Protein AF-0000000085015965 (afdb_homodimer)

Sequence (294 aa):
MEQQNISQAEWQVMRVLWAYPHSRSTEIIARLEADFSWKPATIKTLLNRLKTKEFIAMEKIEGKFYYDARILEADHLESTWQALFDNICNTKHGDLLISMIERSQFSQGDLERLSQVIDKKRASAPLEIKCHCPQGQCRCGHGKETHMEQQNISQAEWQVMRVLWAYPHSRSTEIIARLEADFSWKPATIKTLLNRLKTKEFIAMEKIEGKFYYDARILEADHLESTWQALFDNICNTKHGDLLISMIERSQFSQGDLERLSQVIDKKRASAPLEIKCHCPQGQCRCGHGKETH

Nearest PDB structures (foldseek):
  1okr-assembly1_A  TM=8.361E-01  e=1.906E-07  Staphylococcus aureus
  1sax-assembly1_A  TM=8.262E-01  e=2.798E-07  Staphylococcus aureus subsp. aureus N315
  1sd6-assembly1_B  TM=8.486E-01  e=3.622E-06  Staphylococcus aureus
  1xsd-assembly1_A-2  TM=7.634E-01  e=6.044E-06  Staphylococcus aureus
  1sd4-assembly1_B  TM=7.453E-01  e=6.444E-06  Staphylococcus aureus

Structure (mmCIF, N/CA/C/O backbone):
data_AF-0000000085015965-model_v1
#
loop_
_entity.id
_entity.type
_entity.pdbx_description
1 polymer 'Copper transport operon or penicillinase transcriptional repressor, putative'
#
loop_
_atom_site.group_PDB
_atom_site.id
_atom_site.type_symbol
_atom_site.label_atom_id
_atom_site.label_alt_id
_atom_site.label_comp_id
_atom_site.label_asym_id
_atom_site.label_entity_id
_atom_site.label_seq_id
_atom_site.pdbx_PDB_ins_code
_atom_site.Cartn_x
_atom_site.Cartn_y
_atom_site.Cartn_z
_atom_site.occupancy
_atom_site.B_iso_or_equiv
_atom_site.auth_seq_id
_atom_site.auth_comp_id
_atom_site.auth_asym_id
_atom_site.auth_atom_id
_atom_site.pdbx_PDB_model_num
ATOM 1 N N . MET A 1 1 ? -10.719 -8.414 14.867 1 30.33 1 MET A N 1
ATOM 2 C CA . MET A 1 1 ? -11.344 -7.23 14.289 1 30.33 1 MET A CA 1
ATOM 3 C C . MET A 1 1 ? -10.836 -6.977 12.875 1 30.33 1 MET A C 1
ATOM 5 O O . MET A 1 1 ? -9.633 -7.09 12.617 1 30.33 1 MET A O 1
ATOM 9 N N . GLU A 1 2 ? -11.594 -7.16 11.875 1 41.56 2 GLU A N 1
ATOM 10 C CA . GLU A 1 2 ? -11.242 -7.023 10.469 1 41.56 2 GLU A CA 1
ATOM 11 C C . GLU A 1 2 ? -10.414 -5.762 10.219 1 41.56 2 GLU A C 1
ATOM 13 O O . GLU A 1 2 ? -10.727 -4.699 10.766 1 41.56 2 GLU A O 1
ATOM 18 N N . GLN A 1 3 ? -9.266 -5.82 10.289 1 49.19 3 GLN A N 1
ATOM 19 C CA . GLN A 1 3 ? -8.469 -4.613 10.094 1 49.19 3 GLN A CA 1
ATOM 20 C C . GLN A 1 3 ? -9.227 -3.592 9.25 1 49.19 3 GLN A C 1
ATOM 22 O O . GLN A 1 3 ? -9.602 -3.877 8.109 1 49.19 3 GLN A O 1
ATOM 27 N N . GLN A 1 4 ? -10.148 -2.816 9.922 1 58.06 4 GLN A N 1
ATOM 28 C CA . GLN A 1 4 ? -10.945 -1.826 9.203 1 58.06 4 GLN A CA 1
ATOM 29 C C . GLN A 1 4 ? -10.055 -0.924 8.352 1 58.06 4 GLN A C 1
ATOM 31 O O . GLN A 1 4 ? -9.055 -0.394 8.836 1 58.06 4 GLN A O 1
ATOM 36 N N . ASN A 1 5 ? -10.117 -1.157 7.027 1 71.25 5 ASN A N 1
ATOM 37 C CA . ASN A 1 5 ? -9.375 -0.4 6.023 1 71.25 5 ASN A CA 1
ATOM 38 C C . ASN A 1 5 ? -9.758 1.076 6.035 1 71.25 5 ASN A C 1
ATOM 40 O O . ASN A 1 5 ? -10.914 1.417 6.297 1 71.25 5 ASN A O 1
ATOM 44 N N . ILE A 1 6 ? -8.883 1.892 6.266 1 80.62 6 ILE A N 1
ATOM 45 C CA . ILE A 1 6 ? -9.086 3.332 6.145 1 80.62 6 ILE A CA 1
ATOM 46 C C . ILE A 1 6 ? -9.195 3.717 4.672 1 80.62 6 ILE A C 1
ATOM 48 O O . ILE A 1 6 ? -8.344 3.344 3.861 1 80.62 6 ILE A O 1
ATOM 52 N N . SER A 1 7 ? -10.359 4.297 4.336 1 84.12 7 SER A N 1
ATOM 53 C CA . SER A 1 7 ? -10.539 4.773 2.971 1 84.12 7 SER A CA 1
ATOM 54 C C . SER A 1 7 ? -9.625 5.961 2.676 1 84.12 7 SER A C 1
ATOM 56 O O . SER A 1 7 ? -9.031 6.535 3.59 1 84.12 7 SER A O 1
ATOM 58 N N . GLN A 1 8 ? -9.555 6.332 1.437 1 85 8 GLN A N 1
ATOM 59 C CA . GLN A 1 8 ? -8.742 7.477 1.04 1 85 8 GLN A CA 1
ATOM 60 C C . GLN A 1 8 ? -9.242 8.758 1.704 1 85 8 GLN A C 1
ATOM 62 O O . GLN A 1 8 ? -8.438 9.578 2.16 1 85 8 GLN A O 1
ATOM 67 N N . ALA A 1 9 ? -10.555 8.906 1.716 1 89 9 ALA A N 1
ATOM 68 C CA . ALA A 1 9 ? -11.148 10.086 2.336 1 89 9 ALA A CA 1
ATOM 69 C C . ALA A 1 9 ? -10.844 10.133 3.832 1 89 9 ALA A C 1
ATOM 71 O O . ALA A 1 9 ? -10.469 11.18 4.363 1 89 9 ALA A O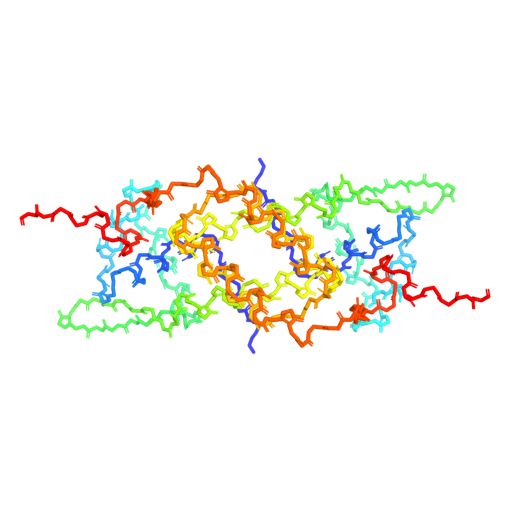 1
ATOM 72 N N . GLU A 1 10 ? -10.961 9.047 4.434 1 92.19 10 GLU A N 1
ATOM 73 C CA . GLU A 1 10 ? -10.68 8.969 5.863 1 92.19 10 GLU A CA 1
ATOM 74 C C . GLU A 1 10 ? -9.211 9.258 6.152 1 92.19 10 GLU A C 1
ATOM 76 O O . GLU A 1 10 ? -8.883 9.883 7.16 1 92.19 10 GLU A O 1
ATOM 81 N N . TRP A 1 11 ? -8.453 8.844 5.316 1 89.81 11 TRP A N 1
ATOM 82 C CA . TRP A 1 11 ? -7.02 9.055 5.488 1 89.81 11 TRP A CA 1
ATOM 83 C C . TRP A 1 11 ? -6.684 10.539 5.492 1 89.81 11 TRP A C 1
ATOM 85 O O . TRP A 1 11 ? -5.832 10.992 6.262 1 89.81 11 TRP A O 1
ATOM 95 N N . GLN A 1 12 ? -7.34 11.258 4.664 1 90.38 12 GLN A N 1
ATOM 96 C CA . GLN A 1 12 ? -7.105 12.703 4.625 1 90.38 12 GLN A CA 1
ATOM 97 C C . GLN A 1 12 ? -7.457 13.352 5.961 1 90.38 12 GLN A C 1
ATOM 99 O O . GLN A 1 12 ? -6.758 14.258 6.418 1 90.38 12 GLN A O 1
ATOM 104 N N . VAL A 1 13 ? -8.508 12.867 6.516 1 93.5 13 VAL A N 1
ATOM 105 C CA . VAL A 1 13 ? -8.898 13.367 7.832 1 93.5 13 VAL A CA 1
ATOM 106 C C . VAL A 1 13 ? -7.836 12.992 8.859 1 93.5 13 VAL A C 1
ATOM 108 O O . VAL A 1 13 ? -7.453 13.82 9.695 1 93.5 13 VAL A O 1
ATOM 111 N N . MET A 1 14 ? -7.348 11.812 8.781 1 94.25 14 MET A N 1
ATOM 112 C CA . MET A 1 14 ? -6.332 11.336 9.711 1 94.25 14 MET A CA 1
ATOM 113 C C . MET A 1 14 ? -5.055 12.156 9.594 1 94.25 14 MET A C 1
ATOM 115 O O . MET A 1 14 ? -4.402 12.453 10.602 1 94.25 14 MET A O 1
ATOM 119 N N . ARG A 1 15 ? -4.711 12.453 8.398 1 91.38 15 ARG A N 1
ATOM 120 C CA . ARG A 1 15 ? -3.514 13.266 8.195 1 91.38 15 ARG A CA 1
ATOM 121 C C . ARG A 1 15 ? -3.602 14.578 8.953 1 91.38 15 ARG A C 1
ATOM 123 O O . ARG A 1 15 ? -2.617 15.031 9.547 1 91.38 15 ARG A O 1
ATOM 130 N N . VAL A 1 16 ? -4.723 15.25 8.938 1 92.44 16 VAL A N 1
ATOM 131 C CA . VAL A 1 16 ? -4.93 16.5 9.664 1 92.44 16 VAL A CA 1
ATOM 132 C C . VAL A 1 16 ? -4.781 16.25 11.164 1 92.44 16 VAL A C 1
ATOM 134 O O . VAL A 1 16 ? -4.086 17 11.852 1 92.44 16 VAL A O 1
ATOM 137 N N . LEU A 1 17 ? -5.324 15.148 11.633 1 94.94 17 LEU A N 1
ATOM 138 C CA . LEU A 1 17 ? -5.32 14.867 13.062 1 94.94 17 LEU A CA 1
ATOM 139 C C . LEU A 1 17 ? -3.926 14.469 13.539 1 94.94 17 LEU A C 1
ATOM 141 O O . LEU A 1 17 ? -3.547 14.75 14.68 1 94.94 17 LEU A O 1
ATOM 145 N N . TRP A 1 18 ? -3.182 13.828 12.742 1 92.31 18 TRP A N 1
ATOM 146 C CA . TRP A 1 18 ? -1.8 13.492 13.07 1 92.31 18 TRP A CA 1
ATOM 147 C C . TRP A 1 18 ? -0.931 14.742 13.086 1 92.31 18 TRP A C 1
ATOM 149 O O . TRP A 1 18 ? -0.039 14.875 13.93 1 92.31 18 TRP A O 1
ATOM 159 N N . ALA A 1 19 ? -1.232 15.641 12.219 1 89.31 19 ALA A N 1
ATOM 160 C CA . ALA A 1 19 ? -0.461 16.875 12.125 1 89.31 19 ALA A CA 1
ATOM 161 C C . ALA A 1 19 ? -0.859 17.859 13.227 1 89.31 19 ALA A C 1
ATOM 163 O O . ALA A 1 19 ? -0.013 18.578 13.766 1 89.31 19 ALA A O 1
ATOM 164 N N . TYR A 1 20 ? -2.137 17.859 13.508 1 90.81 20 TYR A N 1
ATOM 165 C CA . TYR A 1 20 ? -2.689 18.781 14.492 1 90.81 20 TYR A CA 1
ATOM 166 C C . TYR A 1 20 ? -3.555 18.047 15.508 1 90.81 20 TYR A C 1
ATOM 168 O O . TYR A 1 20 ? -4.785 18.062 15.414 1 90.81 20 TYR A O 1
ATOM 176 N N . PRO A 1 21 ? -2.873 17.516 16.469 1 92.88 21 PRO A N 1
ATOM 177 C CA . PRO A 1 21 ? -3.65 16.812 17.484 1 92.88 21 PRO A CA 1
ATOM 178 C C . PRO A 1 21 ? -4.555 17.75 18.281 1 92.88 21 PRO A C 1
ATOM 180 O O . PRO A 1 21 ? -4.336 18.969 18.297 1 92.88 21 PRO A O 1
ATOM 183 N N . HIS A 1 22 ? -5.547 17.156 18.828 1 95.12 22 HIS A N 1
ATOM 184 C CA . HIS A 1 22 ? -6.461 17.891 19.703 1 95.12 22 HIS A CA 1
ATOM 185 C C . HIS A 1 22 ? -7.133 19.031 18.953 1 95.12 22 HIS A C 1
ATOM 187 O O . HIS A 1 22 ? -7.113 20.188 19.406 1 95.12 22 HIS A O 1
ATOM 193 N N . SER A 1 23 ? -7.633 18.703 17.812 1 95.31 23 SER A N 1
ATOM 194 C CA . SER A 1 23 ? -8.266 19.688 16.953 1 95.31 23 SER A CA 1
ATOM 195 C C . SER A 1 23 ? -9.7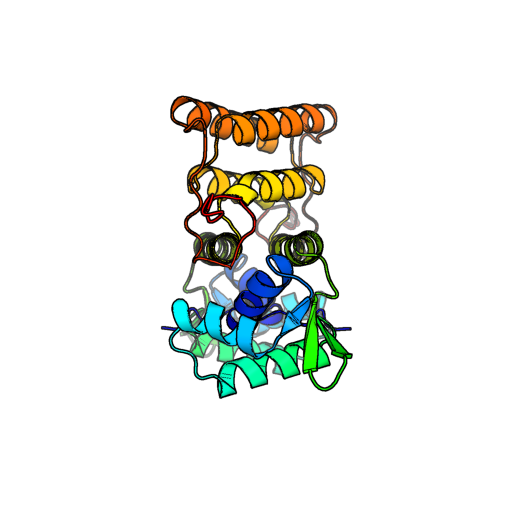81 19.672 17.109 1 95.31 23 SER A C 1
ATOM 197 O O . SER A 1 23 ? -10.383 18.625 17.312 1 95.31 23 SER A O 1
ATOM 199 N N . ARG A 1 24 ? -10.344 20.875 17.016 1 95.75 24 ARG A N 1
ATOM 200 C CA . ARG A 1 24 ? -11.797 21 16.984 1 95.75 24 ARG A CA 1
ATOM 201 C C . ARG A 1 24 ? -12.352 20.688 15.602 1 95.75 24 ARG A C 1
ATOM 203 O O . ARG A 1 24 ? -11.625 20.766 14.602 1 95.75 24 ARG A O 1
ATOM 210 N N . SER A 1 25 ? -13.648 20.25 15.555 1 93.56 25 SER A N 1
ATOM 211 C CA . SER A 1 25 ? -14.281 19.938 14.281 1 93.56 25 SER A CA 1
ATOM 212 C C . SER A 1 25 ? -14.148 21.094 13.297 1 93.56 25 SER A C 1
ATOM 214 O O . SER A 1 25 ? -13.859 20.875 12.117 1 93.56 25 SER A O 1
ATOM 216 N N . THR A 1 26 ? -14.266 22.312 13.789 1 93.12 26 THR A N 1
ATOM 217 C CA . THR A 1 26 ? -14.211 23.5 12.93 1 93.12 26 THR A CA 1
ATOM 218 C C . THR A 1 26 ? -12.82 23.672 12.32 1 93.12 26 THR A C 1
ATOM 220 O O . THR A 1 26 ? -12.688 24.062 11.164 1 93.12 26 THR A O 1
ATOM 223 N N . GLU A 1 27 ? -11.828 23.359 13.078 1 93.06 27 GLU A N 1
ATOM 224 C CA . GLU A 1 27 ? -10.445 23.453 12.602 1 93.06 27 GLU A CA 1
ATOM 225 C C . GLU A 1 27 ? -10.156 22.391 11.547 1 93.06 27 GLU A C 1
ATOM 227 O O . GLU A 1 27 ? -9.5 22.672 10.539 1 93.06 27 GLU A O 1
ATOM 232 N N . ILE A 1 28 ? -10.633 21.172 11.805 1 93.94 28 ILE A N 1
ATOM 233 C CA . ILE A 1 28 ? -10.445 20.062 10.875 1 93.94 28 ILE A CA 1
ATOM 234 C C . ILE A 1 28 ? -11.133 20.375 9.547 1 93.94 28 ILE A C 1
ATOM 236 O O . ILE A 1 28 ? -10.547 20.203 8.477 1 93.94 28 ILE A O 1
ATOM 240 N N . ILE A 1 29 ? -12.336 20.922 9.656 1 93.25 29 ILE A N 1
ATOM 241 C CA . ILE A 1 29 ? -13.133 21.266 8.477 1 93.25 29 ILE A CA 1
ATOM 242 C C . ILE A 1 29 ? -12.414 22.344 7.668 1 93.25 29 ILE A C 1
ATOM 244 O O . ILE A 1 29 ? -12.273 22.219 6.445 1 93.25 29 ILE A O 1
ATOM 248 N N . ALA A 1 30 ? -11.914 23.391 8.328 1 91.31 30 ALA A N 1
ATOM 249 C CA . ALA A 1 30 ? -11.234 24.5 7.66 1 91.31 30 ALA A CA 1
ATOM 250 C C . ALA A 1 30 ? -10.023 24 6.879 1 91.31 30 ALA A C 1
ATOM 252 O O . ALA A 1 30 ? -9.797 24.422 5.738 1 91.31 30 ALA A O 1
ATOM 253 N N . ARG A 1 31 ? -9.305 23.094 7.453 1 88.25 31 ARG A N 1
ATOM 254 C CA . ARG A 1 31 ? -8.078 22.594 6.836 1 88.25 31 ARG A CA 1
ATOM 255 C C . ARG A 1 31 ? -8.391 21.703 5.645 1 88.25 31 ARG A C 1
ATOM 257 O O . ARG A 1 31 ? -7.672 21.719 4.645 1 88.25 31 ARG A O 1
ATOM 264 N N . LEU A 1 32 ? -9.461 20.938 5.73 1 90.94 32 LEU A N 1
ATOM 265 C CA . LEU A 1 32 ? -9.812 20 4.66 1 90.94 32 LEU A CA 1
ATOM 266 C C . LEU A 1 32 ? -10.547 20.719 3.537 1 90.94 32 LEU A C 1
ATOM 268 O O . LEU A 1 32 ? -10.422 20.359 2.367 1 90.94 32 LEU A O 1
ATOM 272 N N . GLU A 1 33 ? -11.336 21.734 3.885 1 87.12 33 GLU A N 1
ATOM 273 C CA . GLU A 1 33 ? -12.047 22.516 2.875 1 87.12 33 GLU A CA 1
ATOM 274 C C . GLU A 1 33 ? -11.07 23.266 1.973 1 87.12 33 GLU A C 1
ATOM 276 O O . GLU A 1 33 ? -11.359 23.484 0.795 1 87.12 33 GLU A O 1
ATOM 281 N N . ALA A 1 34 ? -10.031 23.688 2.521 1 79 34 ALA A N 1
ATOM 282 C CA . ALA A 1 34 ? -9.016 24.406 1.764 1 79 34 ALA A CA 1
ATOM 283 C C . ALA A 1 34 ? -8.445 23.547 0.642 1 79 34 ALA A C 1
ATOM 285 O O . ALA A 1 34 ? -8.062 24.062 -0.411 1 79 34 ALA A O 1
ATOM 286 N N . ASP A 1 35 ? -8.445 22.312 0.851 1 76.88 35 ASP A N 1
ATOM 287 C CA . ASP A 1 35 ? -7.75 21.422 -0.084 1 76.88 35 ASP A CA 1
ATOM 288 C C . ASP A 1 35 ? -8.734 20.578 -0.886 1 76.88 35 ASP A C 1
ATOM 290 O O . ASP A 1 35 ? -8.445 20.172 -2.012 1 76.88 35 ASP A O 1
ATOM 294 N N . PHE A 1 36 ? -9.875 20.406 -0.142 1 78.62 36 PHE A N 1
ATOM 295 C CA . PHE A 1 36 ? -10.859 19.531 -0.763 1 78.62 36 PHE A CA 1
ATOM 296 C C . PHE A 1 36 ? -12.203 20.234 -0.905 1 78.62 36 PHE A C 1
ATOM 298 O O . PHE A 1 36 ? -12.508 21.156 -0.158 1 78.62 36 PHE A O 1
ATOM 305 N N . SER A 1 37 ? -12.938 20 -1.936 1 85.38 37 SER A N 1
ATOM 306 C CA . SER A 1 37 ? -14.266 20.562 -2.139 1 85.38 37 SER A CA 1
ATOM 307 C C . SER A 1 37 ? -15.32 19.812 -1.345 1 85.38 37 SER A C 1
ATOM 309 O O . SER A 1 37 ? -16.406 19.516 -1.857 1 85.38 37 SER A O 1
ATOM 311 N N . TRP A 1 38 ? -14.977 19.453 -0.109 1 88.31 38 TRP A N 1
ATOM 312 C CA . TRP A 1 38 ? -15.906 18.719 0.735 1 88.31 38 TRP A CA 1
ATOM 313 C C . TRP A 1 38 ? -16.781 19.672 1.543 1 88.31 38 TRP A C 1
ATOM 315 O O . TRP A 1 38 ? -16.312 20.703 2.033 1 88.31 38 TRP A O 1
ATOM 325 N N . LYS A 1 39 ? -17.984 19.312 1.676 1 91.25 39 LYS A N 1
ATOM 326 C CA . LYS A 1 39 ? -18.891 20.031 2.562 1 91.25 39 LYS A CA 1
ATOM 327 C C . LYS A 1 39 ? -18.656 19.656 4.02 1 91.25 39 LYS A C 1
ATOM 329 O O . LYS A 1 39 ? -18.234 18.531 4.316 1 91.25 39 LYS A O 1
ATOM 334 N N . PRO A 1 40 ? -18.906 20.656 4.879 1 93.81 40 PRO A N 1
ATOM 335 C CA . PRO A 1 40 ? -18.75 20.359 6.305 1 93.81 40 PRO A CA 1
ATOM 336 C C . PRO A 1 40 ? -19.484 19.094 6.73 1 93.81 40 PRO A C 1
ATOM 338 O O . PRO A 1 40 ? -18.969 18.312 7.527 1 93.81 40 PRO A O 1
ATOM 341 N N . ALA A 1 41 ? -20.594 18.859 6.191 1 94.38 41 ALA A N 1
ATOM 342 C CA . ALA A 1 41 ? -21.359 17.672 6.539 1 94.38 41 ALA A CA 1
ATOM 343 C C . ALA A 1 41 ? -20.609 16.391 6.191 1 94.38 41 ALA A C 1
ATOM 345 O O . ALA A 1 41 ? -20.672 15.406 6.926 1 94.38 41 ALA A O 1
ATOM 346 N N . THR A 1 42 ? -19.922 16.406 5.113 1 94.31 42 THR A N 1
ATOM 347 C CA . THR A 1 42 ? -19.125 15.266 4.68 1 94.31 42 THR A CA 1
ATOM 348 C C . THR A 1 42 ? -18.016 14.969 5.684 1 94.31 42 THR A C 1
ATOM 350 O O . THR A 1 42 ? -17.797 13.82 6.062 1 94.31 42 THR A O 1
ATOM 353 N N . ILE A 1 43 ? -17.391 16.031 6.07 1 95.5 43 ILE A N 1
ATOM 354 C CA . ILE A 1 43 ? -16.281 15.898 6.996 1 95.5 43 ILE A CA 1
ATOM 355 C C . ILE A 1 43 ? -16.781 15.391 8.344 1 95.5 43 ILE A C 1
ATOM 357 O O . ILE A 1 43 ? -16.141 14.531 8.969 1 95.5 43 ILE A O 1
ATOM 361 N N . LYS A 1 44 ? -17.891 15.859 8.734 1 95.56 44 LYS A N 1
ATOM 362 C CA . LYS A 1 44 ? -18.469 15.398 9.984 1 95.56 44 LYS A CA 1
ATOM 363 C C . LYS A 1 44 ? -18.828 13.914 9.922 1 95.56 44 LYS A C 1
ATOM 365 O O . LYS A 1 44 ? -18.625 13.172 10.883 1 95.56 44 LYS A O 1
ATOM 370 N N . THR A 1 45 ? -19.328 13.547 8.852 1 96.38 45 THR A N 1
ATOM 371 C CA . THR A 1 45 ? -19.641 12.133 8.648 1 96.38 45 THR A CA 1
ATOM 372 C C . THR A 1 45 ? -18.375 11.281 8.742 1 96.38 45 THR A C 1
ATOM 374 O O . THR A 1 45 ? -18.375 10.234 9.391 1 96.38 45 THR A O 1
ATOM 377 N N . LEU A 1 46 ? -17.344 11.734 8.133 1 96.5 46 LEU A N 1
ATOM 378 C CA . LEU A 1 46 ? -16.078 11.016 8.172 1 96.5 46 LEU A CA 1
ATOM 379 C C . LEU A 1 46 ? -15.547 10.93 9.594 1 96.5 46 LEU A C 1
ATOM 381 O O . LEU A 1 46 ? -15.031 9.883 10.008 1 96.5 46 LEU A O 1
ATOM 385 N N . LEU A 1 47 ? -15.672 12.016 10.32 1 97 47 LEU A N 1
ATOM 386 C CA . LEU A 1 47 ? -15.242 12.023 11.719 1 97 47 LEU A CA 1
ATOM 387 C C . LEU A 1 47 ? -16.016 10.992 12.531 1 97 47 LEU A C 1
ATOM 389 O O . LEU A 1 47 ? -15.43 10.25 13.328 1 97 47 LEU A O 1
ATOM 393 N N . ASN A 1 48 ? -17.234 10.922 12.305 1 96.69 48 ASN A N 1
ATOM 394 C CA . ASN A 1 48 ? -18.078 9.961 13.016 1 96.69 48 ASN A CA 1
ATOM 395 C C . ASN A 1 48 ? -17.703 8.523 12.656 1 96.69 48 ASN A C 1
ATOM 397 O O . ASN A 1 48 ? -17.641 7.656 13.531 1 96.69 48 ASN A O 1
ATOM 401 N N . ARG A 1 49 ? -17.484 8.297 11.453 1 96.25 49 ARG A N 1
ATOM 402 C CA . ARG A 1 49 ? -17.062 6.977 11 1 96.25 49 ARG A CA 1
ATOM 403 C C . ARG A 1 49 ? -15.742 6.57 11.641 1 96.25 49 ARG A C 1
ATOM 405 O O . ARG A 1 49 ? -15.602 5.445 12.125 1 96.25 49 ARG A O 1
ATOM 412 N N . LEU A 1 50 ? -14.828 7.477 11.625 1 96.88 50 LEU A N 1
ATOM 413 C CA . LEU A 1 50 ? -13.516 7.207 12.203 1 96.88 50 LEU A CA 1
ATOM 414 C C . LEU A 1 50 ? -13.625 6.938 13.703 1 96.88 50 LEU A C 1
ATOM 416 O O . LEU A 1 50 ? -12.914 6.078 14.234 1 96.88 50 LEU A O 1
ATOM 420 N N . LYS A 1 51 ? -14.461 7.68 14.336 1 96.38 51 LYS A N 1
ATOM 421 C CA . LYS A 1 51 ? -14.703 7.477 15.758 1 96.38 51 LYS A CA 1
ATOM 422 C C . LYS A 1 51 ? -15.297 6.094 16.031 1 96.38 51 LYS A C 1
ATOM 424 O O . LYS A 1 51 ? -14.852 5.387 16.938 1 96.38 51 LYS A O 1
ATOM 429 N N . THR A 1 52 ? -16.266 5.738 15.242 1 95.38 52 THR A N 1
ATOM 430 C CA . THR A 1 52 ? -16.922 4.441 15.375 1 95.38 52 THR A CA 1
ATOM 431 C C . THR A 1 52 ? -15.93 3.307 15.148 1 95.38 52 THR A C 1
ATOM 433 O O . THR A 1 52 ? -15.992 2.275 15.82 1 95.38 52 THR A O 1
ATOM 436 N N . LYS A 1 53 ? -15.008 3.547 14.297 1 93.19 53 LYS A N 1
ATOM 437 C CA . LYS A 1 53 ? -13.984 2.555 13.984 1 93.19 53 LYS A CA 1
ATOM 438 C C . LYS A 1 53 ? -12.852 2.592 15.008 1 93.19 53 LYS A C 1
ATOM 440 O O . LYS A 1 53 ? -11.914 1.8 14.93 1 93.19 53 LYS A O 1
ATOM 445 N N . GLU A 1 54 ? -12.914 3.545 15.859 1 94.94 54 GLU A N 1
ATOM 446 C CA . GLU A 1 54 ? -11.977 3.703 16.969 1 94.94 54 GLU A CA 1
ATOM 447 C C . GLU A 1 54 ? -10.594 4.117 16.469 1 94.94 54 GLU A C 1
ATOM 449 O O . GLU A 1 54 ? -9.578 3.758 17.062 1 94.94 54 GLU A O 1
ATOM 454 N N . PHE A 1 55 ? -10.562 4.809 15.422 1 95.94 55 PHE A N 1
ATOM 455 C CA . PHE A 1 55 ? -9.312 5.391 14.938 1 95.94 55 PHE A CA 1
ATOM 456 C C . PHE A 1 55 ? -9.047 6.73 15.617 1 95.94 55 PHE A C 1
ATOM 458 O O . PHE A 1 55 ? -7.891 7.156 15.727 1 95.94 55 PHE A O 1
ATOM 465 N N . ILE A 1 56 ? -10.156 7.391 15.953 1 97.44 56 ILE A N 1
ATOM 466 C CA . ILE A 1 56 ? -10 8.672 16.641 1 97.44 56 ILE A CA 1
ATOM 467 C C . ILE A 1 56 ? -10.836 8.68 17.906 1 97.44 56 ILE A C 1
ATOM 469 O O . ILE A 1 56 ? -11.758 7.871 18.062 1 97.44 56 ILE A O 1
ATOM 473 N N . ALA A 1 57 ? -10.469 9.5 18.766 1 97.44 57 ALA A N 1
ATOM 474 C CA . ALA A 1 57 ? -11.203 9.75 20 1 97.44 57 ALA A CA 1
ATOM 475 C C . ALA A 1 57 ? -11.773 11.164 20.031 1 97.44 57 ALA A C 1
ATOM 477 O O . ALA A 1 57 ? -11.203 12.078 19.438 1 97.44 57 ALA A O 1
ATOM 478 N N . MET A 1 58 ? -12.828 11.273 20.688 1 96.75 58 MET A N 1
ATOM 479 C CA . MET A 1 58 ? -13.492 12.57 20.844 1 96.75 58 MET A CA 1
ATOM 480 C C . MET A 1 58 ? -13.703 12.891 22.328 1 96.75 58 MET A C 1
ATOM 482 O O . MET A 1 58 ? -14.102 12.016 23.109 1 96.75 58 MET A O 1
ATOM 486 N N . GLU A 1 59 ? -13.336 14.023 22.688 1 95.19 59 GLU A N 1
ATOM 487 C CA . GLU A 1 59 ? -13.57 14.492 24.047 1 95.19 59 GLU A CA 1
ATOM 488 C C . GLU A 1 59 ? -14.289 15.836 24.062 1 95.19 59 GLU A C 1
ATOM 490 O O . GLU A 1 59 ? -14 16.703 23.234 1 95.19 59 GLU A O 1
ATOM 495 N N . LYS A 1 60 ? -15.125 15.938 25.031 1 93.88 60 LYS A N 1
ATOM 496 C CA . LYS A 1 60 ? -15.844 17.203 25.188 1 93.88 60 LYS A CA 1
ATOM 497 C C . LYS A 1 60 ? -15.219 18.031 26.312 1 93.88 60 LYS A C 1
ATOM 499 O O . LYS A 1 60 ? -15.125 17.578 27.453 1 93.88 60 LYS A O 1
ATOM 504 N N . ILE A 1 61 ? -14.789 19.203 26 1 93.38 61 ILE A N 1
ATOM 505 C CA . ILE A 1 61 ? -14.211 20.125 26.969 1 93.38 61 ILE A CA 1
ATOM 506 C C . ILE A 1 61 ? -14.875 21.484 26.844 1 93.38 61 ILE A C 1
ATOM 508 O O . ILE A 1 61 ? -14.781 22.141 25.797 1 93.38 61 ILE A O 1
ATOM 512 N N . GLU A 1 62 ? -15.477 21.891 27.891 1 92.88 62 GLU A N 1
ATOM 513 C CA . GLU A 1 62 ? -16.141 23.203 27.953 1 92.88 62 GLU A CA 1
ATOM 514 C C . GLU A 1 62 ? -17.094 23.391 26.781 1 92.88 62 GLU A C 1
ATOM 516 O O . GLU A 1 62 ? -17.047 24.406 26.094 1 92.88 62 GLU A O 1
ATOM 521 N N . GLY A 1 63 ? -17.797 22.391 26.344 1 91.31 63 GLY A N 1
ATOM 522 C CA . GLY A 1 63 ? -18.859 22.484 25.359 1 91.31 63 GLY A CA 1
ATOM 523 C C . GLY A 1 63 ? -18.344 22.312 23.938 1 91.31 63 GLY A C 1
ATOM 524 O O . GLY A 1 63 ? -19.141 22.344 22.984 1 91.31 63 GLY A O 1
ATOM 525 N N . LYS A 1 64 ? -17.031 22.156 23.844 1 92.25 64 LYS A N 1
ATOM 526 C CA . LYS A 1 64 ? -16.438 21.984 22.516 1 92.25 64 LYS A CA 1
ATOM 527 C C . LYS A 1 64 ? -15.883 20.578 22.344 1 92.25 64 LYS A C 1
ATOM 529 O O . LYS A 1 64 ? -15.359 20 23.297 1 92.25 64 LYS A O 1
ATOM 534 N N . PHE A 1 65 ? -16.016 20.078 21.125 1 95 65 PHE A N 1
ATOM 535 C CA . PHE A 1 65 ? -15.531 18.734 20.844 1 95 65 PHE A CA 1
ATOM 536 C C . PHE A 1 65 ? -14.109 18.781 20.281 1 95 65 PHE A C 1
ATOM 538 O O . PHE A 1 65 ? -13.836 19.547 19.344 1 95 65 PHE A O 1
ATOM 545 N N . TYR A 1 66 ? -13.258 18.016 20.906 1 97.44 66 TYR A N 1
ATOM 546 C CA . TYR A 1 66 ? -11.875 17.891 20.453 1 97.44 66 TYR A CA 1
ATOM 547 C C . TYR A 1 66 ? -11.594 16.469 19.969 1 97.44 66 TYR A C 1
ATOM 549 O O . TYR A 1 66 ? -12.055 15.492 20.578 1 97.44 66 TYR A O 1
ATOM 557 N N . TYR A 1 67 ? -10.805 16.359 18.938 1 97.75 67 TYR A N 1
ATOM 558 C CA . TYR A 1 67 ? -10.523 15.07 18.312 1 97.75 67 TYR A CA 1
ATOM 559 C C . TYR A 1 67 ? -9.031 14.766 18.344 1 97.75 67 TYR A C 1
ATOM 561 O O . TYR A 1 67 ? -8.203 15.656 18.125 1 97.75 67 TYR A O 1
ATOM 569 N N . ASP A 1 68 ? -8.773 13.492 18.625 1 97.62 68 ASP A N 1
ATOM 570 C CA . ASP A 1 68 ? -7.402 12.984 18.609 1 97.62 68 ASP A CA 1
ATOM 571 C C . ASP A 1 68 ? -7.32 11.633 17.906 1 97.62 68 ASP A C 1
ATOM 573 O O . ASP A 1 68 ? -8.234 10.82 18.016 1 97.62 68 ASP A O 1
ATOM 577 N N . ALA A 1 69 ? -6.141 11.453 17.219 1 96.38 69 ALA A N 1
ATOM 578 C CA . ALA A 1 69 ? -5.895 10.133 16.656 1 96.38 69 ALA A CA 1
ATOM 579 C C . ALA A 1 69 ? -5.625 9.109 17.75 1 96.38 69 ALA A C 1
ATOM 581 O O . ALA A 1 69 ? -4.922 9.398 18.719 1 96.38 69 ALA A O 1
ATOM 582 N N . ARG A 1 70 ? -6.195 7.953 17.609 1 96.38 70 ARG A N 1
ATOM 583 C CA . ARG A 1 70 ? -5.969 6.875 18.578 1 96.38 70 ARG A CA 1
ATOM 584 C C . ARG A 1 70 ? -4.832 5.965 18.125 1 96.38 70 ARG A C 1
ATOM 586 O O . ARG A 1 70 ? -4.305 5.184 18.906 1 96.38 70 ARG A O 1
ATOM 593 N N . ILE A 1 71 ? -4.465 6.07 16.906 1 94.06 71 ILE A N 1
ATOM 594 C CA . ILE A 1 71 ? -3.385 5.262 16.344 1 94.06 71 ILE A CA 1
ATOM 595 C C . ILE A 1 71 ? -2.291 6.168 15.789 1 94.06 71 ILE A C 1
ATOM 597 O O . ILE A 1 71 ? -2.562 7.297 15.375 1 94.06 71 ILE A O 1
ATOM 601 N N . LEU A 1 72 ? -1.098 5.668 15.789 1 92.5 72 LEU A N 1
ATOM 602 C CA . LEU A 1 72 ? 0.012 6.41 15.203 1 92.5 72 LEU A CA 1
ATOM 603 C C . LEU A 1 72 ? 0.034 6.25 13.688 1 92.5 72 LEU A C 1
ATOM 605 O O . LEU A 1 72 ? -0.328 5.195 13.164 1 92.5 72 LEU A O 1
ATOM 609 N N . GLU A 1 73 ? 0.409 7.309 13.023 1 91.06 73 GLU A N 1
ATOM 610 C CA . GLU A 1 73 ? 0.551 7.238 11.578 1 91.06 73 GLU A CA 1
ATOM 611 C C . GLU A 1 73 ? 1.472 6.09 11.164 1 91.06 73 GLU A C 1
ATOM 613 O O . GLU A 1 73 ? 1.149 5.32 10.258 1 91.06 73 GLU A O 1
ATOM 618 N N . ALA A 1 74 ? 2.578 5.938 11.852 1 90.31 74 ALA A N 1
ATOM 619 C CA . ALA A 1 74 ? 3.566 4.91 11.531 1 90.31 74 ALA A CA 1
ATOM 620 C C . ALA A 1 74 ? 2.955 3.514 11.633 1 90.31 74 ALA A C 1
ATOM 622 O O . ALA A 1 74 ? 3.268 2.637 10.82 1 90.31 74 ALA A O 1
ATOM 623 N N . ASP A 1 75 ? 2.156 3.301 12.609 1 91.25 75 ASP A N 1
ATOM 624 C CA . ASP A 1 75 ? 1.509 2.006 12.797 1 91.25 75 ASP A CA 1
ATOM 625 C C . ASP A 1 75 ? 0.546 1.704 11.648 1 91.25 75 ASP A C 1
ATOM 627 O O . ASP A 1 75 ? 0.499 0.578 11.148 1 91.25 75 ASP A O 1
ATOM 631 N N . HIS A 1 76 ? -0.186 2.695 11.336 1 90.12 76 HIS A N 1
ATOM 632 C CA . HIS A 1 76 ? -1.129 2.51 10.242 1 90.12 76 HIS A CA 1
ATOM 633 C C . HIS A 1 76 ? -0.401 2.242 8.93 1 90.12 76 HIS A C 1
ATOM 635 O O . HIS A 1 76 ? -0.829 1.397 8.141 1 90.12 76 HIS A O 1
ATOM 641 N N . LEU A 1 77 ? 0.664 2.943 8.672 1 91.94 77 LEU A N 1
ATOM 642 C CA . LEU A 1 77 ? 1.465 2.734 7.473 1 91.94 77 LEU A CA 1
ATOM 643 C C . LEU A 1 77 ? 2.039 1.322 7.438 1 91.94 77 LEU A C 1
ATOM 645 O O . LEU A 1 77 ? 2.02 0.664 6.395 1 91.94 77 LEU A O 1
ATOM 649 N N . GLU A 1 78 ? 2.463 0.893 8.57 1 93 78 GLU A N 1
ATOM 650 C CA . GLU A 1 78 ? 3.021 -0.451 8.68 1 93 78 GLU A CA 1
ATOM 651 C C . GLU A 1 78 ? 1.983 -1.512 8.32 1 93 78 GLU A C 1
ATOM 653 O O . GLU A 1 78 ? 2.27 -2.434 7.555 1 93 78 GLU A O 1
ATOM 658 N N . SER A 1 79 ? 0.838 -1.338 8.898 1 91.38 79 SER A N 1
ATOM 659 C CA . SER A 1 79 ? -0.227 -2.289 8.594 1 91.38 79 SER A CA 1
ATOM 660 C C . SER A 1 79 ? -0.575 -2.279 7.109 1 91.38 79 SER A C 1
ATOM 662 O O . SER A 1 79 ? -0.842 -3.33 6.523 1 91.38 79 SER A O 1
ATOM 664 N N . THR A 1 80 ? -0.521 -1.102 6.543 1 90.25 80 THR A N 1
ATOM 665 C CA . THR A 1 80 ? -0.9 -0.933 5.145 1 90.25 80 THR A CA 1
ATOM 666 C C . THR A 1 80 ? 0.12 -1.595 4.223 1 90.25 80 THR A C 1
ATOM 668 O O . THR A 1 80 ? -0.247 -2.363 3.332 1 90.25 80 THR A O 1
ATOM 671 N N . TRP A 1 81 ? 1.392 -1.357 4.43 1 93.38 81 TRP A N 1
ATOM 672 C CA . TRP A 1 81 ? 2.367 -1.93 3.508 1 93.38 81 TRP A CA 1
ATOM 673 C C . TRP A 1 81 ? 2.564 -3.418 3.777 1 93.38 81 TRP A C 1
ATOM 675 O O . TRP A 1 81 ? 2.893 -4.184 2.867 1 93.38 81 TRP A O 1
ATOM 685 N N . GLN A 1 82 ? 2.322 -3.873 5.023 1 93.44 82 GLN A N 1
ATOM 686 C CA . GLN A 1 82 ? 2.352 -5.305 5.293 1 93.44 82 GLN A CA 1
ATOM 687 C C . GLN A 1 82 ? 1.262 -6.035 4.512 1 93.44 82 GLN A C 1
ATOM 689 O O . GLN A 1 82 ? 1.493 -7.125 3.982 1 93.44 82 GLN A O 1
ATOM 694 N N . ALA A 1 83 ? 0.146 -5.391 4.512 1 89 83 ALA A N 1
ATOM 695 C CA . ALA A 1 83 ? -0.938 -5.98 3.732 1 89 83 ALA A CA 1
ATOM 696 C C . ALA A 1 83 ? -0.572 -6.051 2.252 1 89 83 ALA A C 1
ATOM 698 O O . ALA A 1 83 ? -0.862 -7.043 1.58 1 89 83 ALA A O 1
ATOM 699 N N . LEU A 1 84 ? 0.067 -5.043 1.715 1 91 84 LEU A N 1
ATOM 700 C CA . LEU A 1 84 ? 0.556 -5.02 0.341 1 91 84 LEU A CA 1
ATOM 701 C C . LEU A 1 84 ? 1.532 -6.164 0.09 1 91 84 LEU A C 1
ATOM 703 O O . LEU A 1 84 ? 1.417 -6.875 -0.911 1 91 84 LEU A O 1
ATOM 707 N N . PHE A 1 85 ? 2.432 -6.438 1.02 1 92.62 85 PHE A N 1
ATOM 708 C CA . PHE A 1 85 ? 3.439 -7.484 0.906 1 92.62 85 PHE A CA 1
ATOM 709 C C . PHE A 1 85 ? 2.799 -8.867 0.992 1 92.62 85 PHE A C 1
ATOM 711 O O . PHE A 1 85 ? 3.236 -9.805 0.319 1 92.62 85 PHE A O 1
ATOM 718 N N . ASP A 1 86 ? 1.806 -8.93 1.791 1 88.56 86 ASP A N 1
ATOM 719 C CA . ASP A 1 86 ? 1.137 -10.211 1.986 1 88.56 86 ASP A CA 1
ATOM 720 C C . ASP A 1 86 ? 0.384 -10.641 0.728 1 88.56 86 ASP A C 1
ATOM 722 O O . ASP A 1 86 ? 0.065 -11.812 0.556 1 88.56 86 ASP A O 1
ATOM 726 N N . ASN A 1 87 ? 0.152 -9.664 -0.078 1 85.62 87 ASN A N 1
ATOM 727 C CA . ASN A 1 87 ? -0.685 -9.93 -1.243 1 85.62 87 ASN A CA 1
ATOM 728 C C . ASN A 1 87 ? 0.156 -10.258 -2.473 1 85.62 87 ASN A C 1
ATOM 730 O O . ASN A 1 87 ? -0.375 -10.375 -3.58 1 85.62 87 ASN A O 1
ATOM 734 N N . ILE A 1 88 ? 1.463 -10.422 -2.338 1 90.5 88 ILE A N 1
ATOM 735 C CA . ILE A 1 88 ? 2.324 -10.844 -3.439 1 90.5 88 ILE A CA 1
ATOM 736 C C . ILE A 1 88 ? 3.307 -11.906 -2.953 1 90.5 88 ILE A C 1
ATOM 738 O O . ILE A 1 88 ? 3.473 -12.102 -1.746 1 90.5 88 ILE A O 1
ATOM 742 N N . CYS A 1 89 ? 3.891 -12.641 -3.93 1 90.88 89 CYS A N 1
ATOM 743 C CA . CYS A 1 89 ? 4.926 -13.609 -3.57 1 90.88 89 CYS A CA 1
ATOM 744 C C . CYS A 1 89 ? 6.113 -12.914 -2.914 1 90.88 89 CYS A C 1
ATOM 746 O O . CYS A 1 89 ? 6.566 -11.867 -3.389 1 90.88 89 CYS A O 1
ATOM 748 N N . ASN A 1 90 ? 6.629 -13.484 -1.854 1 92.38 90 ASN A N 1
ATOM 749 C CA . ASN A 1 90 ? 7.711 -12.859 -1.106 1 92.38 90 ASN A CA 1
ATOM 750 C C . ASN A 1 90 ? 8.977 -12.727 -1.951 1 92.38 90 ASN A C 1
ATOM 752 O O . ASN A 1 90 ? 9.812 -11.859 -1.691 1 92.38 90 ASN A O 1
ATOM 756 N N . THR A 1 91 ? 9.117 -13.508 -2.969 1 91.44 91 THR A N 1
ATOM 757 C CA . THR A 1 91 ? 10.281 -13.414 -3.848 1 91.44 91 THR A CA 1
ATOM 758 C C . THR A 1 91 ? 10.219 -12.156 -4.699 1 91.44 91 THR A C 1
ATOM 760 O O . THR A 1 91 ? 11.211 -11.758 -5.309 1 91.44 91 THR A O 1
ATOM 763 N N . LYS A 1 92 ? 9.094 -11.5 -4.691 1 92.5 92 LYS A N 1
ATOM 764 C CA . LYS A 1 92 ? 8.898 -10.312 -5.52 1 92.5 92 LYS A CA 1
ATOM 765 C C . LYS A 1 92 ? 9.055 -9.039 -4.699 1 92.5 92 LYS A C 1
ATOM 767 O O . LYS A 1 92 ? 9.016 -7.934 -5.242 1 92.5 92 LYS A O 1
ATOM 772 N N . HIS A 1 93 ? 9.25 -9.109 -3.42 1 95.5 93 HIS A N 1
ATOM 773 C CA . HIS A 1 93 ? 9.375 -7.941 -2.551 1 95.5 93 HIS A CA 1
ATOM 774 C C . HIS A 1 93 ? 10.516 -7.039 -3.002 1 95.5 93 HIS A C 1
ATOM 776 O O . HIS A 1 93 ? 10.375 -5.812 -3.027 1 95.5 93 HIS A O 1
ATOM 782 N N . GLY A 1 94 ? 11.656 -7.656 -3.342 1 95.31 94 GLY A N 1
ATOM 783 C CA . GLY A 1 94 ? 12.789 -6.871 -3.803 1 95.31 94 GLY A CA 1
ATOM 784 C C . GLY A 1 94 ? 12.477 -6.031 -5.023 1 95.31 94 GLY A C 1
ATOM 785 O O . GLY A 1 94 ? 12.797 -4.84 -5.062 1 95.31 94 GLY A O 1
ATOM 786 N N . ASP A 1 95 ? 11.836 -6.68 -5.996 1 94.94 95 ASP A N 1
ATOM 787 C CA . ASP A 1 95 ? 11.484 -5.977 -7.223 1 94.94 95 ASP A CA 1
ATOM 788 C C . ASP A 1 95 ? 10.523 -4.82 -6.938 1 94.94 95 ASP A C 1
ATOM 790 O O . ASP A 1 95 ? 10.625 -3.758 -7.559 1 94.94 95 ASP A O 1
ATOM 794 N N . LEU A 1 96 ? 9.602 -5.059 -6.105 1 96.38 96 LEU A N 1
ATOM 795 C CA . LEU A 1 96 ? 8.648 -4.027 -5.734 1 96.38 96 LEU A CA 1
ATOM 796 C C . LEU A 1 96 ? 9.352 -2.816 -5.129 1 96.38 96 LEU A C 1
ATOM 798 O O . LEU A 1 96 ? 9.102 -1.68 -5.535 1 96.38 96 LEU A O 1
ATOM 802 N N . LEU A 1 97 ? 10.25 -3.018 -4.18 1 97.69 97 LEU A N 1
ATOM 803 C CA . LEU A 1 97 ? 10.984 -1.934 -3.537 1 97.69 97 LEU A CA 1
ATOM 804 C C . LEU A 1 97 ? 11.852 -1.188 -4.551 1 97.69 97 LEU A C 1
ATOM 806 O O . LEU A 1 97 ? 11.961 0.039 -4.492 1 97.69 97 LEU A O 1
ATOM 810 N N . ILE A 1 98 ? 12.438 -1.936 -5.438 1 97.12 98 ILE A N 1
ATOM 811 C CA . ILE A 1 98 ? 13.25 -1.323 -6.48 1 97.12 98 ILE A CA 1
ATOM 812 C C . ILE A 1 98 ? 12.398 -0.361 -7.305 1 97.12 98 ILE A C 1
ATOM 814 O O . ILE A 1 98 ? 12.812 0.77 -7.57 1 97.12 98 ILE A O 1
ATOM 818 N N . SER A 1 99 ? 11.234 -0.836 -7.676 1 96.75 99 SER A N 1
ATOM 819 C CA . SER A 1 99 ? 10.336 0.017 -8.445 1 96.75 99 SER A CA 1
ATOM 820 C C . SER A 1 99 ? 9.984 1.285 -7.68 1 96.75 99 SER A C 1
ATOM 822 O O . SER A 1 99 ? 9.938 2.375 -8.25 1 96.75 99 SER A O 1
ATOM 824 N N . MET A 1 100 ? 9.719 1.219 -6.391 1 97.31 100 MET A N 1
ATOM 825 C CA . MET A 1 100 ? 9.391 2.359 -5.539 1 97.31 100 MET A CA 1
ATOM 826 C C . MET A 1 100 ? 10.547 3.355 -5.492 1 97.31 100 MET A C 1
ATOM 828 O O . MET A 1 100 ? 10.328 4.566 -5.594 1 97.31 100 MET A O 1
ATOM 832 N N . ILE A 1 101 ? 11.734 2.848 -5.352 1 96.88 101 ILE A N 1
ATOM 833 C CA . ILE A 1 101 ? 12.914 3.709 -5.262 1 96.88 101 ILE A CA 1
ATOM 834 C C . ILE A 1 101 ? 13.148 4.402 -6.602 1 96.88 101 ILE A C 1
ATOM 836 O O . ILE A 1 101 ? 13.398 5.609 -6.648 1 96.88 101 ILE A O 1
ATOM 840 N N . GLU A 1 102 ? 13.016 3.672 -7.664 1 95.5 102 GLU A N 1
ATOM 841 C CA . GLU A 1 102 ? 13.273 4.219 -8.992 1 95.5 102 GLU A CA 1
ATOM 842 C C . GLU A 1 102 ? 12.273 5.316 -9.344 1 95.5 102 GLU A C 1
ATOM 844 O O . GLU A 1 102 ? 12.625 6.305 -9.992 1 95.5 102 GLU A O 1
ATOM 849 N N . ARG A 1 103 ? 11.148 5.207 -8.875 1 93.69 103 ARG A N 1
ATOM 850 C CA . ARG A 1 103 ? 10.078 6.066 -9.375 1 93.69 103 ARG A CA 1
ATOM 851 C C . ARG A 1 103 ? 9.75 7.172 -8.375 1 93.69 103 ARG A C 1
ATOM 853 O O . ARG A 1 103 ? 8.828 7.961 -8.594 1 93.69 103 ARG A O 1
ATOM 860 N N . SER A 1 104 ? 10.484 7.258 -7.297 1 93.94 104 SER A N 1
ATOM 861 C CA . SER A 1 104 ? 10.234 8.297 -6.305 1 93.94 104 SER A CA 1
ATOM 862 C C . SER A 1 104 ? 11.492 9.117 -6.039 1 93.94 104 SER A C 1
ATOM 864 O O . SER A 1 104 ? 12.594 8.727 -6.449 1 93.94 104 SER A O 1
ATOM 866 N N . GLN A 1 105 ? 11.242 10.242 -5.41 1 92.62 105 GLN A N 1
ATOM 867 C CA . GLN A 1 105 ? 12.367 11.109 -5.062 1 92.62 105 GLN A CA 1
ATOM 868 C C . GLN A 1 105 ? 12.758 10.945 -3.596 1 92.62 105 GLN A C 1
ATOM 870 O O . GLN A 1 105 ? 11.883 10.867 -2.727 1 92.62 105 GLN A O 1
ATOM 875 N N . PHE A 1 106 ? 14.07 10.945 -3.371 1 95.88 106 PHE A N 1
ATOM 876 C CA . PHE A 1 106 ? 14.641 10.836 -2.033 1 95.88 106 PHE A CA 1
ATOM 877 C C . PHE A 1 106 ? 15.789 11.828 -1.854 1 95.88 106 PHE A C 1
ATOM 879 O O . PHE A 1 106 ? 16.469 12.18 -2.822 1 95.88 106 PHE A O 1
ATOM 886 N N . SER A 1 107 ? 15.914 12.281 -0.623 1 96.12 107 SER A N 1
ATOM 887 C CA . SER A 1 107 ? 17.078 13.117 -0.333 1 96.12 107 SER A CA 1
ATOM 888 C C . SER A 1 107 ? 18.359 12.281 -0.273 1 96.12 107 SER A C 1
ATOM 890 O O . SER A 1 107 ? 18.297 11.055 -0.125 1 96.12 107 SER A O 1
ATOM 892 N N . GLN A 1 108 ? 19.469 12.961 -0.374 1 97 108 GLN A N 1
ATOM 893 C CA . GLN A 1 108 ? 20.734 12.281 -0.19 1 97 108 GLN A CA 1
ATOM 894 C C . GLN A 1 108 ? 20.812 11.594 1.17 1 97 108 GLN A C 1
ATOM 896 O O . GLN A 1 108 ? 21.328 10.484 1.285 1 97 108 GLN A O 1
ATOM 901 N N . GLY A 1 109 ? 20.266 12.266 2.178 1 96.75 109 GLY A N 1
ATOM 902 C CA . GLY A 1 109 ? 20.203 11.68 3.50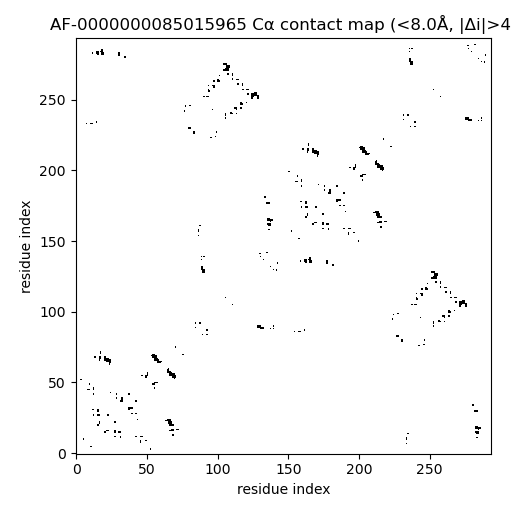6 1 96.75 109 GLY A CA 1
ATOM 903 C C . GLY A 1 109 ? 19.375 10.414 3.564 1 96.75 109 GLY A C 1
ATOM 904 O O . GLY A 1 109 ? 19.766 9.438 4.215 1 96.75 109 GLY A O 1
ATOM 905 N N . ASP A 1 110 ? 18.25 10.43 2.902 1 96.69 110 ASP A N 1
ATOM 906 C CA . ASP A 1 110 ? 17.391 9.242 2.838 1 96.69 110 ASP A CA 1
ATOM 907 C C . ASP A 1 110 ? 18.141 8.062 2.217 1 96.69 110 ASP A C 1
ATOM 909 O O . ASP A 1 110 ? 18.109 6.953 2.746 1 96.69 110 ASP A O 1
ATOM 913 N N . LEU A 1 111 ? 18.781 8.344 1.1 1 97.88 111 LEU A N 1
ATOM 914 C CA . LEU A 1 111 ? 19.469 7.289 0.351 1 97.88 111 LEU A CA 1
ATOM 915 C C . LEU A 1 111 ? 20.641 6.73 1.146 1 97.88 111 LEU A C 1
ATOM 917 O O . LEU A 1 111 ? 20.922 5.531 1.084 1 97.88 111 LEU A O 1
ATOM 921 N N . GLU A 1 112 ? 21.312 7.574 1.868 1 97.62 112 GLU A N 1
ATOM 922 C CA . GLU A 1 112 ? 22.391 7.113 2.736 1 97.62 112 GLU A CA 1
ATOM 923 C C . GLU A 1 112 ? 21.859 6.172 3.818 1 97.62 112 GLU A C 1
ATOM 925 O O . GLU A 1 112 ? 22.438 5.113 4.066 1 97.62 112 GLU A O 1
ATOM 930 N N . ARG A 1 113 ? 20.828 6.578 4.457 1 97.62 113 ARG A N 1
ATOM 931 C CA . ARG A 1 113 ? 20.234 5.738 5.492 1 97.62 113 ARG A CA 1
ATOM 932 C C . ARG A 1 113 ? 19.75 4.414 4.914 1 97.62 113 ARG A C 1
ATOM 934 O O . ARG A 1 113 ? 19.906 3.361 5.531 1 97.62 113 ARG A O 1
ATOM 941 N N . LEU A 1 114 ? 19.109 4.465 3.746 1 97.88 114 LEU A N 1
ATOM 942 C CA . LEU A 1 114 ? 18.672 3.25 3.07 1 97.88 114 LEU A CA 1
ATOM 943 C C . LEU A 1 114 ? 19.844 2.32 2.793 1 97.88 114 LEU A C 1
ATOM 945 O O . LEU A 1 114 ? 19.75 1.112 3.025 1 97.88 114 LEU A O 1
ATOM 949 N N . SER A 1 115 ? 20.938 2.904 2.27 1 97.44 115 SER A N 1
ATOM 950 C CA . SER A 1 115 ? 22.125 2.121 1.988 1 97.44 115 SER A CA 1
ATOM 951 C C . SER A 1 115 ? 22.656 1.441 3.248 1 97.44 115 SER A C 1
ATOM 953 O O . SER A 1 115 ? 23.047 0.27 3.215 1 97.44 115 SER A O 1
ATOM 955 N N . GLN A 1 116 ? 22.656 2.158 4.336 1 97.62 116 GLN A N 1
ATOM 956 C CA . GLN A 1 116 ? 23.141 1.619 5.602 1 97.62 116 GLN A CA 1
ATOM 957 C C . GLN A 1 116 ? 22.297 0.436 6.059 1 97.62 116 GLN A C 1
ATOM 959 O O . GLN A 1 116 ? 22.828 -0.578 6.512 1 97.62 116 GLN A O 1
ATOM 964 N N . VAL A 1 117 ? 21.016 0.599 5.957 1 97.69 117 VAL A N 1
ATOM 965 C CA . VAL A 1 117 ? 20.109 -0.46 6.383 1 97.69 117 VAL A CA 1
ATOM 966 C C . VAL A 1 117 ? 20.297 -1.689 5.496 1 97.69 117 VAL A C 1
ATOM 968 O O . VAL A 1 117 ? 20.266 -2.822 5.984 1 97.69 117 VAL A O 1
ATOM 971 N N . ILE A 1 118 ? 20.484 -1.499 4.227 1 97.5 118 ILE A N 1
ATOM 972 C CA . ILE A 1 118 ? 20.688 -2.584 3.273 1 97.5 118 ILE A CA 1
ATOM 973 C C . ILE A 1 118 ? 21.984 -3.316 3.604 1 97.5 118 ILE A C 1
ATOM 975 O O . ILE A 1 118 ? 22.031 -4.547 3.596 1 97.5 118 ILE A O 1
ATOM 979 N N . ASP A 1 119 ? 23 -2.561 3.867 1 95.94 119 ASP A N 1
ATOM 980 C CA . ASP A 1 119 ? 24.297 -3.15 4.219 1 95.94 119 ASP A CA 1
ATOM 981 C C . ASP A 1 119 ? 24.172 -4.004 5.48 1 95.94 119 ASP A C 1
ATOM 983 O O . ASP A 1 119 ? 24.734 -5.102 5.543 1 95.94 119 ASP A O 1
ATOM 987 N N . LYS A 1 120 ? 23.516 -3.49 6.441 1 96 120 LYS A N 1
ATOM 988 C CA . LYS A 1 120 ? 23.297 -4.23 7.68 1 96 120 LYS A CA 1
ATOM 989 C C . LYS A 1 120 ? 22.547 -5.531 7.426 1 96 120 LYS A C 1
ATOM 991 O O . LYS A 1 120 ? 22.875 -6.574 7.996 1 96 120 LYS A O 1
ATOM 996 N N . LYS A 1 121 ? 21.609 -5.492 6.551 1 95.19 121 LYS A N 1
ATOM 997 C CA . LYS A 1 121 ? 20.766 -6.648 6.254 1 95.19 121 LYS A CA 1
ATOM 998 C C . LYS A 1 121 ? 21.531 -7.668 5.406 1 95.19 121 LYS A C 1
ATOM 1000 O O . LYS A 1 121 ? 21.281 -8.875 5.508 1 95.19 121 LYS A O 1
ATOM 1005 N N . ARG A 1 122 ? 22.359 -7.211 4.543 1 93.81 122 ARG A N 1
ATOM 1006 C CA . ARG A 1 122 ? 23.094 -8.062 3.617 1 93.81 122 ARG A CA 1
ATOM 1007 C C . ARG A 1 122 ? 23.938 -9.094 4.371 1 93.81 122 ARG A C 1
ATOM 1009 O O . ARG A 1 122 ? 24.109 -10.219 3.91 1 93.81 122 ARG A O 1
ATOM 1016 N N . ALA A 1 123 ? 24.391 -8.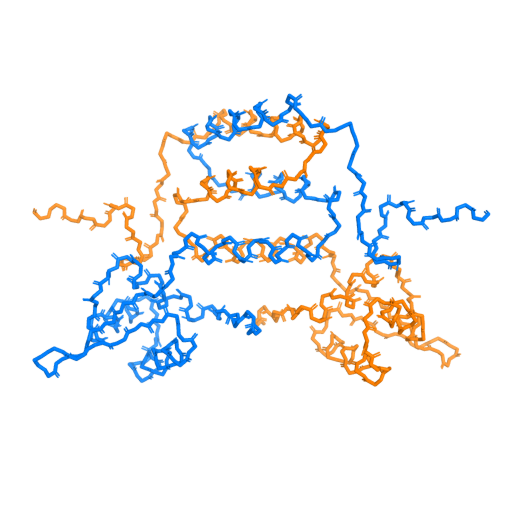773 5.512 1 91.56 123 ALA A N 1
ATOM 1017 C CA . ALA A 1 123 ? 25.266 -9.625 6.316 1 91.56 123 ALA A CA 1
ATOM 1018 C C . ALA A 1 123 ? 24.547 -10.922 6.703 1 91.56 123 ALA A C 1
ATOM 1020 O O . ALA A 1 123 ? 25.188 -11.969 6.828 1 91.56 123 ALA A O 1
ATOM 1021 N N . SER A 1 124 ? 23.281 -10.93 6.859 1 93.81 124 SER A N 1
ATOM 1022 C CA . SER A 1 124 ? 22.547 -12.086 7.348 1 93.81 124 SER A CA 1
ATOM 1023 C C . SER A 1 124 ? 21.531 -12.578 6.312 1 93.81 124 SER A C 1
ATOM 1025 O O . SER A 1 124 ? 20.75 -13.5 6.578 1 93.81 124 SER A O 1
ATOM 1027 N N . ALA A 1 125 ? 21.562 -12.039 5.168 1 96.12 125 ALA A N 1
ATOM 1028 C CA . ALA A 1 125 ? 20.547 -12.344 4.16 1 96.12 125 ALA A CA 1
ATOM 1029 C C . ALA A 1 125 ? 20.812 -13.703 3.514 1 96.12 125 ALA A C 1
ATOM 1031 O O . ALA A 1 125 ? 21.953 -14.062 3.25 1 96.12 125 ALA A O 1
ATOM 1032 N N . PRO A 1 126 ? 19.797 -14.477 3.27 1 95.5 126 PRO A N 1
ATOM 1033 C CA . PRO A 1 126 ? 19.938 -15.758 2.582 1 95.5 126 PRO A CA 1
ATOM 1034 C C . PRO A 1 126 ? 20.281 -15.602 1.104 1 95.5 126 PRO A C 1
ATOM 1036 O O . PRO A 1 126 ? 20.062 -14.531 0.524 1 95.5 126 PRO A O 1
ATOM 1039 N N . LEU A 1 127 ? 20.859 -16.641 0.486 1 94.19 127 LEU A N 1
ATOM 1040 C CA . LEU A 1 127 ? 21.172 -16.625 -0.939 1 94.19 127 LEU A CA 1
ATOM 1041 C C . LEU A 1 127 ? 19.906 -16.625 -1.774 1 94.19 127 LEU A C 1
ATOM 1043 O O . LEU A 1 127 ? 19.828 -15.953 -2.807 1 94.19 127 LEU A O 1
ATOM 1047 N N . GLU A 1 128 ? 18.938 -17.359 -1.204 1 91.19 128 GLU A N 1
ATOM 1048 C CA . GLU A 1 128 ? 17.656 -17.453 -1.897 1 91.19 128 GLU A CA 1
ATOM 1049 C C . GLU A 1 128 ? 16.5 -17.312 -0.92 1 91.19 128 GLU A C 1
ATOM 1051 O O . GLU A 1 128 ? 16.609 -17.719 0.24 1 91.19 128 GLU A O 1
ATOM 1056 N N . ILE A 1 129 ? 15.445 -16.688 -1.415 1 89.69 129 ILE A N 1
ATOM 1057 C CA . ILE A 1 129 ? 14.211 -16.609 -0.64 1 89.69 129 ILE A CA 1
ATOM 1058 C C . ILE A 1 129 ? 13.266 -17.734 -1.039 1 89.69 129 ILE A C 1
ATOM 1060 O O . ILE A 1 129 ? 13.016 -17.953 -2.227 1 89.69 129 ILE A O 1
ATOM 1064 N N . LYS A 1 130 ? 12.781 -18.469 -0.055 1 86.38 130 LYS A N 1
ATOM 1065 C CA . LYS A 1 130 ? 11.781 -19.5 -0.305 1 86.38 130 LYS A CA 1
ATOM 1066 C C . LYS A 1 130 ? 10.375 -18.922 -0.301 1 86.38 130 LYS A C 1
ATOM 1068 O O . LYS A 1 130 ? 9.992 -18.203 0.629 1 86.38 130 LYS A O 1
ATOM 1073 N N . CYS A 1 131 ? 9.672 -19.188 -1.332 1 86.75 131 CYS A N 1
ATOM 1074 C CA . CYS A 1 131 ? 8.305 -18.688 -1.448 1 86.75 131 CYS A CA 1
ATOM 1075 C C . CYS A 1 131 ? 7.375 -19.422 -0.492 1 86.75 131 CYS A C 1
ATOM 1077 O O . CYS A 1 131 ? 7.5 -20.641 -0.309 1 86.75 131 CYS A O 1
ATOM 1079 N N . HIS A 1 132 ? 6.461 -18.672 0.15 1 80.44 132 HIS A N 1
ATOM 1080 C CA . HIS A 1 132 ? 5.492 -19.266 1.068 1 80.44 132 HIS A CA 1
ATOM 1081 C C . HIS A 1 132 ? 4.07 -19.141 0.527 1 80.44 132 HIS A C 1
ATOM 1083 O O . HIS A 1 132 ? 3.104 -19.219 1.287 1 80.44 132 HIS A O 1
ATOM 1089 N N . CYS A 1 133 ? 3.971 -18.953 -0.709 1 82.5 133 CYS A N 1
ATOM 1090 C CA . CYS A 1 133 ? 2.643 -18.797 -1.292 1 82.5 133 CYS A CA 1
ATOM 1091 C C . CYS A 1 133 ? 1.903 -20.141 -1.324 1 82.5 133 CYS A C 1
ATOM 1093 O O . CYS A 1 133 ? 2.523 -21.188 -1.466 1 82.5 133 CYS A O 1
ATOM 1095 N N . PRO A 1 134 ? 0.594 -20.078 -1.134 1 75 134 PRO A N 1
ATOM 1096 C CA . PRO A 1 134 ? -0.179 -21.297 -1.394 1 75 134 PRO A CA 1
ATOM 1097 C C . PRO A 1 134 ? 0.033 -21.844 -2.805 1 75 134 PRO A C 1
ATOM 1099 O O . PRO A 1 134 ? 0.31 -21.078 -3.73 1 75 134 PRO A O 1
ATOM 1102 N N . GLN A 1 135 ? -0.026 -23.203 -2.9 1 70.31 135 GLN A N 1
ATOM 1103 C CA . GLN A 1 135 ? 0.196 -23.859 -4.191 1 70.31 135 GLN A CA 1
ATOM 1104 C C . GLN A 1 135 ? -0.75 -23.297 -5.254 1 70.31 135 GLN A C 1
ATOM 1106 O O . GLN A 1 135 ? -1.95 -23.156 -5.008 1 70.31 135 GLN A O 1
ATOM 1111 N N . GLY A 1 136 ? -0.15 -22.828 -6.332 1 70.12 136 GLY A N 1
ATOM 1112 C CA . GLY A 1 136 ? -0.954 -22.391 -7.461 1 70.12 136 GLY A CA 1
ATOM 1113 C C . GLY A 1 136 ? -1.223 -20.906 -7.457 1 70.12 136 GLY A C 1
ATOM 1114 O O . GLY A 1 136 ? -1.96 -20.391 -8.305 1 70.12 136 GLY A O 1
ATOM 1115 N N . GLN A 1 137 ? -0.668 -20.219 -6.59 1 73.94 137 GLN A N 1
ATOM 1116 C CA . GLN A 1 137 ? -0.973 -18.781 -6.52 1 73.94 137 GLN A CA 1
ATOM 1117 C C . GLN A 1 137 ? 0.244 -17.953 -6.898 1 73.94 137 GLN A C 1
ATOM 1119 O O . GLN A 1 137 ? 0.235 -16.719 -6.734 1 73.94 137 GLN A O 1
ATOM 1124 N N . CYS A 1 138 ? 1.33 -18.531 -7.211 1 78.75 138 CYS A N 1
ATOM 1125 C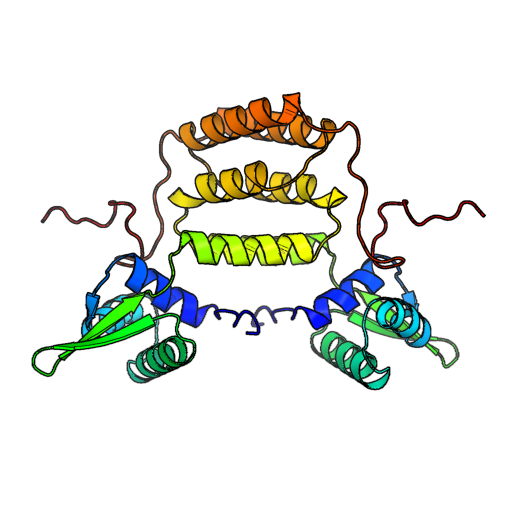 CA . CYS A 1 138 ? 2.48 -17.766 -7.691 1 78.75 138 CYS A CA 1
ATOM 1126 C C . CYS A 1 138 ? 3.248 -18.547 -8.75 1 78.75 138 CYS A C 1
ATOM 1128 O O . CYS A 1 138 ? 2.961 -19.734 -8.984 1 78.75 138 CYS A O 1
ATOM 1130 N N . ARG A 1 139 ? 4.117 -17.875 -9.516 1 70.38 139 ARG A N 1
ATOM 1131 C CA . ARG A 1 139 ? 4.883 -18.469 -10.609 1 70.38 139 ARG A CA 1
ATOM 1132 C C . ARG A 1 139 ? 6.34 -18.672 -10.203 1 70.38 139 ARG A C 1
ATOM 1134 O O . ARG A 1 139 ? 7.223 -18.75 -11.062 1 70.38 139 ARG A O 1
ATOM 1141 N N . CYS A 1 140 ? 6.621 -18.547 -8.984 1 67.25 140 CYS A N 1
ATOM 1142 C CA . CYS A 1 140 ? 8.023 -18.5 -8.594 1 67.25 140 CYS A CA 1
ATOM 1143 C C . CYS A 1 140 ? 8.688 -19.859 -8.734 1 67.25 140 CYS A C 1
ATOM 1145 O O . CYS A 1 140 ? 9.898 -19.984 -8.555 1 67.25 140 CYS A O 1
ATOM 1147 N N . GLY A 1 141 ? 8.094 -20.875 -9.539 1 59.84 141 GLY A N 1
ATOM 1148 C CA . GLY A 1 141 ? 8.695 -22.156 -9.812 1 59.84 141 GLY A CA 1
ATOM 1149 C C . GLY A 1 141 ? 8.703 -23.078 -8.602 1 59.84 141 GLY A C 1
ATOM 1150 O O . GLY A 1 141 ? 9.023 -24.266 -8.719 1 59.84 141 GLY A O 1
ATOM 1151 N N . HIS A 1 142 ? 8.609 -22.656 -7.512 1 57.12 142 HIS A N 1
ATOM 1152 C CA . HIS A 1 142 ? 8.75 -23.609 -6.418 1 57.12 142 HIS A CA 1
ATOM 1153 C C . HIS A 1 142 ? 7.594 -24.594 -6.395 1 57.12 142 HIS A C 1
ATOM 1155 O O . HIS A 1 142 ? 7.73 -25.703 -5.883 1 57.12 142 HIS A O 1
ATOM 1161 N N . GLY A 1 143 ? 6.434 -24.172 -6.711 1 46.66 143 GLY A N 1
ATOM 1162 C CA . GLY A 1 143 ? 5.418 -25.203 -6.699 1 46.66 143 GLY A CA 1
ATOM 1163 C C . GLY A 1 143 ? 5.516 -26.156 -7.875 1 46.66 143 GLY A C 1
ATOM 1164 O O . GLY A 1 143 ? 4.609 -26.953 -8.117 1 46.66 143 GLY A O 1
ATOM 1165 N N . LYS A 1 144 ? 6.32 -25.984 -8.938 1 45 144 LYS A N 1
ATOM 1166 C CA . LYS A 1 144 ? 6.387 -27.062 -9.922 1 45 144 LYS A CA 1
ATOM 1167 C C . LYS A 1 144 ? 6.77 -28.391 -9.266 1 45 144 LYS A C 1
ATOM 1169 O O . LYS A 1 144 ? 7.859 -28.516 -8.703 1 45 144 LYS A O 1
ATOM 1174 N N . GLU A 1 145 ? 5.945 -29.141 -8.773 1 35.97 145 GLU A N 1
ATOM 1175 C CA . GLU A 1 145 ? 6.176 -30.594 -8.766 1 35.97 145 GLU A CA 1
ATOM 1176 C C . GLU A 1 145 ? 6.691 -31.078 -10.117 1 35.97 145 GLU A C 1
ATOM 1178 O O . GLU A 1 145 ? 6.078 -30.812 -11.156 1 35.97 145 GLU A O 1
ATOM 1183 N N . THR A 1 146 ? 7.945 -31.031 -10.414 1 29.89 146 THR A N 1
ATOM 1184 C CA . THR A 1 146 ? 8.453 -32.031 -11.359 1 29.89 146 THR A CA 1
ATOM 1185 C C . THR A 1 146 ? 7.711 -33.344 -11.219 1 29.89 146 THR A C 1
ATOM 1187 O O . THR A 1 146 ? 7.828 -34.031 -10.195 1 29.89 146 THR A O 1
ATOM 1190 N N . HIS A 1 147 ? 6.441 -33.375 -11.578 1 26.59 147 HIS A N 1
ATOM 1191 C CA . HIS A 1 147 ? 6.137 -34.75 -11.938 1 26.59 147 HIS A CA 1
ATOM 1192 C C . HIS A 1 147 ? 7.059 -35.25 -13.047 1 26.59 147 HIS A C 1
ATOM 1194 O O . HIS A 1 147 ? 7.477 -34.469 -13.906 1 26.59 147 HIS A O 1
ATOM 1200 N N . MET B 1 1 ? -12.164 7.062 -14.211 1 30.39 1 MET B N 1
ATOM 1201 C CA . MET B 1 1 ? -12.68 5.855 -13.57 1 30.39 1 MET B CA 1
ATOM 1202 C C . MET B 1 1 ? -12.055 5.66 -12.195 1 30.39 1 MET B C 1
ATOM 1204 O O . MET B 1 1 ? -10.852 5.871 -12.023 1 30.39 1 MET B O 1
ATOM 1208 N N . GLU B 1 2 ? -12.758 5.793 -11.148 1 41.31 2 GLU B N 1
ATOM 1209 C CA . GLU B 1 2 ? -12.305 5.707 -9.758 1 41.31 2 GLU B CA 1
ATOM 1210 C C . GLU B 1 2 ? -11.383 4.508 -9.555 1 41.31 2 GLU B C 1
ATOM 1212 O O . GLU B 1 2 ? -11.641 3.42 -10.07 1 41.31 2 GLU B O 1
ATOM 1217 N N . GLN B 1 3 ? -10.242 4.652 -9.703 1 48.97 3 GLN B N 1
ATOM 1218 C CA . GLN B 1 3 ? -9.359 3.504 -9.547 1 48.97 3 GLN B CA 1
ATOM 1219 C C . GLN B 1 3 ? -9.984 2.447 -8.641 1 48.97 3 GLN B C 1
ATOM 1221 O O . GLN B 1 3 ? -10.281 2.721 -7.477 1 48.97 3 GLN B O 1
ATOM 1226 N N . GLN B 1 4 ? -10.891 1.611 -9.242 1 57.78 4 GLN B N 1
ATOM 1227 C CA . GLN B 1 4 ? -11.57 0.583 -8.461 1 57.78 4 GLN B CA 1
ATOM 1228 C C . GLN B 1 4 ? -10.578 -0.254 -7.664 1 57.78 4 GLN B C 1
ATOM 1230 O O . GLN B 1 4 ? -9.578 -0.722 -8.211 1 57.78 4 GLN B O 1
ATOM 1235 N N . ASN B 1 5 ? -10.562 -0.017 -6.344 1 71.44 5 ASN B N 1
ATOM 1236 C CA . ASN B 1 5 ? -9.719 -0.722 -5.387 1 71.44 5 ASN B CA 1
ATOM 1237 C C . ASN B 1 5 ? -10.016 -2.219 -5.371 1 71.44 5 ASN B C 1
ATOM 1239 O O . ASN B 1 5 ? -11.156 -2.633 -5.559 1 71.44 5 ASN B O 1
ATOM 1243 N N . ILE B 1 6 ? -9.094 -2.967 -5.664 1 80.81 6 ILE B N 1
ATOM 1244 C CA . ILE B 1 6 ? -9.195 -4.418 -5.531 1 80.81 6 ILE B CA 1
ATOM 1245 C C . ILE B 1 6 ? -9.172 -4.801 -4.051 1 80.81 6 ILE B C 1
ATOM 1247 O O . ILE B 1 6 ? -8.297 -4.367 -3.303 1 80.81 6 ILE B O 1
ATOM 1251 N N . SER B 1 7 ? -10.266 -5.453 -3.633 1 84.31 7 SER B N 1
ATOM 1252 C CA . SER B 1 7 ? -10.312 -5.941 -2.258 1 84.31 7 SER B CA 1
ATOM 1253 C C . SER B 1 7 ? -9.305 -7.059 -2.033 1 84.31 7 SER B C 1
ATOM 1255 O O . SER B 1 7 ? -8.734 -7.594 -2.99 1 84.31 7 SER B O 1
ATOM 1257 N N . GLN B 1 8 ? -9.109 -7.434 -0.808 1 85.25 8 GLN B N 1
ATOM 1258 C CA . GLN B 1 8 ? -8.195 -8.516 -0.475 1 85.25 8 GLN B CA 1
ATOM 1259 C C . GLN B 1 8 ? -8.656 -9.836 -1.103 1 85.25 8 GLN B C 1
ATOM 1261 O O . GLN B 1 8 ? -7.836 -10.602 -1.615 1 85.25 8 GLN B O 1
ATOM 1266 N N . ALA B 1 9 ? -9.945 -10.07 -1.021 1 89.12 9 ALA B N 1
ATOM 1267 C CA . ALA B 1 9 ? -10.5 -11.289 -1.6 1 89.12 9 ALA B CA 1
ATOM 1268 C C . ALA B 1 9 ? -10.305 -11.32 -3.113 1 89.12 9 ALA B C 1
ATOM 1270 O O . ALA B 1 9 ? -9.898 -12.336 -3.674 1 89.12 9 ALA B O 1
ATOM 1271 N N . GLU B 1 10 ? -10.547 -10.242 -3.705 1 92.31 10 GLU B N 1
ATOM 1272 C CA . GLU B 1 10 ? -10.367 -10.148 -5.152 1 92.31 10 GLU B CA 1
ATOM 1273 C C . GLU B 1 10 ? -8.906 -10.336 -5.543 1 92.31 10 GLU B C 1
ATOM 1275 O O . GLU B 1 10 ? -8.609 -10.945 -6.574 1 92.31 10 GLU B O 1
ATOM 1280 N N . TRP B 1 11 ? -8.117 -9.867 -4.758 1 90 11 TRP B N 1
ATOM 1281 C CA . TRP B 1 11 ? -6.691 -9.977 -5.027 1 90 11 TRP B CA 1
ATOM 1282 C C . TRP B 1 11 ? -6.258 -11.445 -5.059 1 90 11 TRP B C 1
ATOM 1284 O O . TRP B 1 11 ? -5.434 -11.836 -5.891 1 90 11 TRP B O 1
ATOM 1294 N N . GLN B 1 12 ? -6.801 -12.203 -4.191 1 90.5 12 GLN B N 1
ATOM 1295 C CA . GLN B 1 12 ? -6.469 -13.625 -4.172 1 90.5 12 GLN B CA 1
ATOM 1296 C C . GLN B 1 12 ? -6.871 -14.305 -5.477 1 90.5 12 GLN B C 1
ATOM 1298 O O . GLN B 1 12 ? -6.148 -15.164 -5.984 1 90.5 12 GLN B O 1
ATOM 1303 N N . VAL B 1 13 ? -8.008 -13.891 -5.957 1 93.5 13 VAL B N 1
ATOM 1304 C CA . VAL B 1 13 ? -8.453 -14.422 -7.238 1 93.5 13 VAL B CA 1
ATOM 1305 C C . VAL B 1 13 ? -7.492 -13.984 -8.344 1 93.5 13 VAL B C 1
ATOM 1307 O O . VAL B 1 13 ? -7.117 -14.789 -9.195 1 93.5 13 VAL B O 1
ATOM 1310 N N . MET B 1 14 ? -7.082 -12.781 -8.312 1 94.31 14 MET B N 1
ATOM 1311 C CA . MET B 1 14 ? -6.168 -12.242 -9.312 1 94.31 14 MET B CA 1
ATOM 1312 C C . MET B 1 14 ? -4.832 -12.977 -9.281 1 94.31 14 MET B C 1
ATOM 1314 O O . MET B 1 14 ? -4.234 -13.227 -10.336 1 94.31 14 MET B O 1
ATOM 1318 N N . ARG B 1 15 ? -4.383 -13.234 -8.109 1 91.5 15 ARG B N 1
ATOM 1319 C CA . ARG B 1 15 ? -3.123 -13.969 -7.988 1 91.5 15 ARG B CA 1
ATOM 1320 C C . ARG B 1 15 ? -3.176 -15.281 -8.75 1 91.5 15 ARG B C 1
ATOM 1322 O O . ARG B 1 15 ? -2.207 -15.664 -9.414 1 91.5 15 ARG B O 1
ATOM 1329 N N . VAL B 1 16 ? -4.242 -16.031 -8.648 1 92.44 16 VAL B N 1
ATOM 1330 C CA . VAL B 1 16 ? -4.414 -17.297 -9.359 1 92.44 16 VAL B CA 1
ATOM 1331 C C . VAL B 1 16 ? -4.387 -17.047 -10.867 1 92.44 16 VAL B C 1
ATOM 1333 O O . VAL B 1 16 ? -3.695 -17.75 -11.609 1 92.44 16 VAL B O 1
ATOM 1336 N N . LEU B 1 17 ? -5.043 -15.992 -11.305 1 94.94 17 LEU B N 1
ATOM 1337 C CA . LEU B 1 17 ? -5.16 -15.711 -12.734 1 94.94 17 LEU B CA 1
ATOM 1338 C C . LEU B 1 17 ? -3.834 -15.227 -13.297 1 94.94 17 LEU B C 1
ATOM 1340 O O . LEU B 1 17 ? -3.518 -15.484 -14.461 1 94.94 17 LEU B O 1
ATOM 1344 N N . TRP B 1 18 ? -3.07 -14.516 -12.555 1 92.44 18 TRP B N 1
ATOM 1345 C CA . TRP B 1 18 ? -1.741 -14.094 -12.984 1 92.44 18 TRP B CA 1
ATOM 1346 C C . TRP B 1 18 ? -0.793 -15.281 -13.07 1 92.44 18 TRP B C 1
ATOM 1348 O O . TRP B 1 18 ? 0.043 -15.352 -13.977 1 92.44 18 TRP B O 1
ATOM 1358 N N . ALA B 1 19 ? -0.974 -16.203 -12.18 1 89.5 19 ALA B N 1
ATOM 1359 C CA . ALA B 1 19 ? -0.117 -17.391 -12.148 1 89.5 19 ALA B CA 1
ATOM 1360 C C . ALA B 1 19 ? -0.527 -18.391 -13.219 1 89.5 19 ALA B C 1
ATOM 1362 O O . ALA B 1 19 ? 0.324 -19.062 -13.812 1 89.5 19 ALA B O 1
ATOM 1363 N N . TYR B 1 20 ? -1.823 -18.484 -13.406 1 91.06 20 TYR B N 1
ATOM 1364 C CA . TYR B 1 20 ? -2.379 -19.438 -14.352 1 91.06 20 TYR B CA 1
ATOM 1365 C C . TYR B 1 20 ? -3.359 -18.766 -15.305 1 91.06 20 TYR B C 1
ATOM 1367 O O . TYR B 1 20 ? -4.574 -18.875 -15.125 1 91.06 20 TYR B O 1
ATOM 1375 N N . PRO B 1 21 ? -2.793 -18.219 -16.312 1 93.06 21 PRO B N 1
ATOM 1376 C CA . PRO B 1 21 ? -3.686 -17.578 -17.281 1 93.06 21 PRO B CA 1
ATOM 1377 C C . PRO B 1 21 ? -4.578 -18.578 -18.016 1 93.06 21 PRO B C 1
ATOM 1379 O O . PRO B 1 21 ? -4.281 -19.766 -18.031 1 93.06 21 PRO B O 1
ATOM 1382 N N . HIS B 1 22 ? -5.648 -18.047 -18.5 1 95.19 22 HIS B N 1
ATOM 1383 C CA . HIS B 1 22 ? -6.574 -18.844 -19.297 1 95.19 22 HIS B CA 1
ATOM 1384 C C . HIS B 1 22 ? -7.113 -20.031 -18.484 1 95.19 22 HIS B C 1
ATOM 1386 O O . HIS B 1 22 ? -7.059 -21.172 -18.938 1 95.19 22 HIS B O 1
ATOM 1392 N N . SER B 1 23 ? -7.535 -19.719 -17.312 1 95.38 23 SER B N 1
ATOM 1393 C CA . SER B 1 23 ? -8.031 -20.734 -16.406 1 95.38 23 SER B CA 1
ATOM 1394 C C . SER B 1 23 ? -9.555 -20.828 -16.469 1 95.38 23 SER B C 1
ATOM 1396 O O . SER B 1 23 ? -10.242 -19.828 -16.625 1 95.38 23 SER B O 1
ATOM 1398 N N . ARG B 1 24 ? -10.023 -22.062 -16.312 1 95.75 24 ARG B N 1
ATOM 1399 C CA . ARG B 1 24 ? -11.461 -22.281 -16.188 1 95.75 24 ARG B CA 1
ATOM 1400 C C . ARG B 1 24 ? -11.938 -22 -14.766 1 95.75 24 ARG B C 1
ATOM 1402 O O . ARG B 1 24 ? -11.141 -22.031 -13.828 1 95.75 24 ARG B O 1
ATOM 1409 N N . SER B 1 25 ? -13.258 -21.641 -14.641 1 93.56 25 SER B N 1
ATOM 1410 C CA . SER B 1 25 ? -13.828 -21.359 -13.32 1 93.56 25 SER B CA 1
ATOM 1411 C C . SER B 1 25 ? -13.547 -22.5 -12.344 1 93.56 25 SER B C 1
ATOM 1413 O O . SER B 1 25 ? -13.195 -22.25 -11.188 1 93.56 25 SER B O 1
ATOM 1415 N N . THR B 1 26 ? -13.625 -23.734 -12.82 1 93 26 THR B N 1
ATOM 1416 C CA . THR B 1 26 ? -13.43 -24.906 -11.969 1 93 26 THR B CA 1
ATOM 1417 C C . THR B 1 26 ? -11.992 -24.969 -11.461 1 93 26 THR B C 1
ATOM 1419 O O . THR B 1 26 ? -11.758 -25.359 -10.312 1 93 26 THR B O 1
ATOM 1422 N N . GLU B 1 27 ? -11.055 -24.625 -12.289 1 93.06 27 GLU B N 1
ATOM 1423 C CA . GLU B 1 27 ? -9.648 -24.625 -11.906 1 93.06 27 GLU B CA 1
ATOM 1424 C C . GLU B 1 27 ? -9.359 -23.547 -10.875 1 93.06 27 GLU B C 1
ATOM 1426 O O . GLU B 1 27 ? -8.609 -23.766 -9.922 1 93.06 27 GLU B O 1
ATOM 1431 N N . ILE B 1 28 ? -9.945 -22.344 -11.102 1 93.94 28 ILE B N 1
ATOM 1432 C CA . ILE B 1 28 ? -9.766 -21.219 -10.188 1 93.94 28 ILE B CA 1
ATOM 1433 C C . ILE B 1 28 ? -10.344 -21.578 -8.812 1 93.94 28 ILE B C 1
ATOM 1435 O O . ILE B 1 28 ? -9.695 -21.359 -7.789 1 93.94 28 ILE B O 1
ATOM 1439 N N . ILE B 1 29 ? -11.492 -22.203 -8.836 1 93.12 29 ILE B N 1
ATOM 1440 C CA . ILE B 1 29 ? -12.18 -22.594 -7.609 1 93.12 29 ILE B CA 1
ATOM 1441 C C . ILE B 1 29 ? -11.336 -23.625 -6.852 1 93.12 29 ILE B C 1
ATOM 1443 O O . ILE B 1 29 ? -11.125 -23.484 -5.645 1 93.12 29 ILE B O 1
ATOM 1447 N N . ALA B 1 30 ? -10.82 -24.625 -7.547 1 91.25 30 ALA B N 1
ATOM 1448 C CA . ALA B 1 30 ? -10.023 -25.688 -6.93 1 91.25 30 ALA B CA 1
ATOM 1449 C C . ALA B 1 30 ? -8.797 -25.109 -6.234 1 91.25 30 ALA B C 1
ATOM 1451 O O . ALA B 1 30 ? -8.461 -25.5 -5.113 1 91.25 30 ALA B O 1
ATOM 1452 N N . ARG B 1 31 ? -8.18 -24.172 -6.848 1 88.25 31 ARG B N 1
ATOM 1453 C CA . ARG B 1 31 ? -6.949 -23.578 -6.316 1 88.25 31 ARG B CA 1
ATOM 1454 C C . ARG B 1 31 ? -7.238 -22.703 -5.105 1 88.25 31 ARG B C 1
ATOM 1456 O O . ARG B 1 31 ? -6.445 -22.672 -4.156 1 88.25 31 ARG B O 1
ATOM 1463 N N . LEU B 1 32 ? -8.352 -22.016 -5.109 1 90.94 32 LEU B N 1
ATOM 1464 C CA . LEU B 1 32 ? -8.695 -21.109 -4.023 1 90.94 32 LEU B CA 1
ATOM 1465 C C . LEU B 1 32 ? -9.305 -21.859 -2.85 1 90.94 32 LEU B C 1
ATOM 1467 O O . LEU B 1 32 ? -9.125 -21.484 -1.692 1 90.94 32 LEU B O 1
ATOM 1471 N N . GLU B 1 33 ? -10.047 -22.922 -3.137 1 87.06 33 GLU B N 1
ATOM 1472 C CA . GLU B 1 33 ? -10.641 -23.734 -2.08 1 87.06 33 GLU B CA 1
ATOM 1473 C C . GLU B 1 33 ? -9.57 -24.422 -1.243 1 87.06 33 GLU B C 1
ATOM 1475 O O . GLU B 1 33 ? -9.758 -24.656 -0.048 1 87.06 33 GLU B O 1
ATOM 1480 N N . ALA B 1 34 ? -8.547 -24.797 -1.862 1 79.06 34 ALA B N 1
ATOM 1481 C CA . ALA B 1 34 ? -7.445 -25.453 -1.174 1 79.06 34 ALA B CA 1
ATOM 1482 C C . ALA B 1 34 ? -6.848 -24.547 -0.098 1 79.06 34 ALA B C 1
ATOM 1484 O O . ALA B 1 34 ? -6.367 -25.031 0.93 1 79.06 34 ALA B O 1
ATOM 1485 N N . ASP B 1 35 ? -6.926 -23.312 -0.312 1 76.75 35 ASP B N 1
ATOM 1486 C CA . ASP B 1 35 ? -6.215 -22.375 0.568 1 76.75 35 ASP B CA 1
ATOM 1487 C C . ASP B 1 35 ? -7.191 -21.594 1.434 1 76.75 35 ASP B C 1
ATOM 1489 O O . ASP B 1 35 ? -6.844 -21.156 2.533 1 76.75 35 ASP B O 1
ATOM 1493 N N . PHE B 1 36 ? -8.398 -21.5 0.761 1 78.38 36 PHE B N 1
ATOM 1494 C CA . PHE B 1 36 ? -9.383 -20.672 1.447 1 78.38 36 PHE B CA 1
ATOM 1495 C C . PHE B 1 36 ? -10.664 -21.453 1.692 1 78.38 36 PHE B C 1
ATOM 1497 O O . PHE B 1 36 ? -10.969 -22.406 0.973 1 78.38 36 PHE B O 1
ATOM 1504 N N . SER B 1 37 ? -11.328 -21.281 2.768 1 85.12 37 SER B N 1
ATOM 1505 C CA . SER B 1 37 ? -12.594 -21.938 3.07 1 85.12 37 SER B CA 1
ATOM 1506 C C . SER B 1 37 ? -13.75 -21.25 2.354 1 85.12 37 SER B C 1
ATOM 1508 O O . SER B 1 37 ? -14.812 -21.031 2.943 1 85.12 37 SER B O 1
ATOM 1510 N N . TRP B 1 38 ? -13.523 -20.875 1.09 1 88 38 TRP B N 1
ATOM 1511 C CA . TRP B 1 38 ? -14.57 -20.219 0.317 1 88 38 TRP B CA 1
ATOM 1512 C C . TRP B 1 38 ? -15.43 -21.219 -0.431 1 88 38 TRP B C 1
ATOM 1514 O O . TRP B 1 38 ? -14.914 -22.219 -0.955 1 88 38 TRP B O 1
ATOM 1524 N N . LYS B 1 39 ? -16.656 -20.938 -0.476 1 91.19 39 LYS B N 1
ATOM 1525 C CA . LYS B 1 39 ? -17.562 -21.734 -1.296 1 91.19 39 LYS B CA 1
ATOM 1526 C C . LYS B 1 39 ? -17.453 -21.344 -2.768 1 91.19 39 LYS B C 1
ATOM 1528 O O . LYS B 1 39 ? -17.125 -20.203 -3.094 1 91.19 39 LYS B O 1
ATOM 1533 N N . PRO B 1 40 ? -17.719 -22.375 -3.611 1 93.69 40 PRO B N 1
ATOM 1534 C CA . PRO B 1 40 ? -17.688 -22.078 -5.047 1 93.69 40 PRO B CA 1
ATOM 1535 C C . PRO B 1 40 ? -18.531 -20.859 -5.414 1 93.69 40 PRO B C 1
ATOM 1537 O O . PRO B 1 40 ? -18.125 -20.047 -6.246 1 93.69 40 PRO B O 1
ATOM 1540 N N . ALA B 1 41 ? -19.609 -20.688 -4.812 1 94.25 41 ALA B N 1
ATOM 1541 C CA . ALA B 1 41 ? -20.484 -19.562 -5.105 1 94.25 41 ALA B CA 1
ATOM 1542 C C . ALA B 1 41 ? -19.797 -18.234 -4.805 1 94.25 41 ALA B C 1
ATOM 1544 O O . ALA B 1 41 ? -19.969 -17.25 -5.531 1 94.25 41 ALA B O 1
ATOM 1545 N N . THR B 1 42 ? -19.031 -18.188 -3.773 1 94.25 42 THR B N 1
ATOM 1546 C CA . THR B 1 42 ? -18.281 -16.984 -3.398 1 94.25 42 THR B CA 1
ATOM 1547 C C . THR B 1 42 ? -17.266 -16.625 -4.477 1 94.25 42 THR B C 1
ATOM 1549 O O . THR B 1 42 ? -17.156 -15.461 -4.871 1 94.25 42 THR B O 1
ATOM 1552 N N . ILE B 1 43 ? -16.609 -17.641 -4.902 1 95.38 43 ILE B N 1
ATOM 1553 C CA . ILE B 1 43 ? -15.562 -17.438 -5.902 1 95.38 43 ILE B CA 1
ATOM 1554 C C . ILE B 1 43 ? -16.188 -16.969 -7.215 1 95.38 43 ILE B C 1
ATOM 1556 O O . ILE B 1 43 ? -15.664 -16.078 -7.875 1 95.38 43 ILE B O 1
ATOM 1560 N N . LYS B 1 44 ? -17.281 -17.516 -7.527 1 95.44 44 LYS B N 1
ATOM 1561 C CA . LYS B 1 44 ? -17.984 -17.109 -8.734 1 95.44 44 LYS B CA 1
ATOM 1562 C C . LYS B 1 44 ? -18.438 -15.648 -8.641 1 95.44 44 LYS B C 1
ATOM 1564 O O . LYS B 1 44 ? -18.344 -14.898 -9.617 1 95.44 44 LYS B O 1
ATOM 1569 N N . THR B 1 45 ? -18.875 -15.305 -7.535 1 96.25 45 THR B N 1
ATOM 1570 C CA . THR B 1 45 ? -19.266 -13.922 -7.305 1 96.25 45 THR B CA 1
ATOM 1571 C C . THR B 1 45 ? -18.078 -12.984 -7.492 1 96.25 45 THR B C 1
ATOM 1573 O O . THR B 1 45 ? -18.203 -11.938 -8.141 1 96.25 45 THR B O 1
ATOM 1576 N N . LEU B 1 46 ? -16.984 -13.359 -6.953 1 96.5 46 LEU B N 1
ATOM 1577 C CA . LEU B 1 46 ? -15.773 -12.562 -7.082 1 96.5 46 LEU B CA 1
ATOM 1578 C C . LEU B 1 46 ? -15.352 -12.438 -8.539 1 96.5 46 LEU B C 1
ATOM 1580 O O . LEU B 1 46 ? -14.93 -11.367 -8.984 1 96.5 46 LEU B O 1
ATOM 1584 N N . LEU B 1 47 ? -15.453 -13.539 -9.258 1 97 47 LEU B N 1
ATOM 1585 C CA . LEU B 1 47 ? -15.125 -13.523 -10.68 1 97 47 LEU B CA 1
ATOM 1586 C C . LEU B 1 47 ? -16.031 -12.547 -11.438 1 97 47 LEU B C 1
ATOM 1588 O O . LEU B 1 47 ? -15.547 -11.773 -12.273 1 97 47 LEU B O 1
ATOM 1592 N N . ASN B 1 48 ? -17.234 -12.562 -11.125 1 96.69 48 ASN B N 1
ATOM 1593 C CA . ASN B 1 48 ? -18.172 -11.664 -11.773 1 96.69 48 ASN B CA 1
ATOM 1594 C C . ASN B 1 48 ? -17.875 -10.203 -11.445 1 96.69 48 ASN B C 1
ATOM 1596 O O . ASN B 1 48 ? -17.938 -9.336 -12.32 1 96.69 48 ASN B O 1
ATOM 1600 N N . ARG B 1 49 ? -17.594 -9.953 -10.258 1 96.19 49 ARG B N 1
ATOM 1601 C CA . ARG B 1 49 ? -17.234 -8.602 -9.828 1 96.19 49 ARG B CA 1
ATOM 1602 C C . ARG B 1 49 ? -15.992 -8.109 -10.562 1 96.19 49 ARG B C 1
ATOM 1604 O O . ARG B 1 49 ? -15.961 -6.98 -11.055 1 96.19 49 ARG B O 1
ATOM 1611 N N . LEU B 1 50 ? -15.008 -8.953 -10.609 1 96.88 50 LEU B N 1
ATOM 1612 C CA . LEU B 1 50 ? -13.758 -8.602 -11.281 1 96.88 50 LEU B CA 1
ATOM 1613 C C . LEU B 1 50 ? -13.992 -8.344 -12.766 1 96.88 50 LEU B C 1
ATOM 1615 O O . LEU B 1 50 ? -13.375 -7.445 -13.344 1 96.88 50 LEU B O 1
ATOM 1619 N N . LYS B 1 51 ? -14.82 -9.148 -13.336 1 96.38 51 LYS B N 1
ATOM 1620 C CA . LYS B 1 51 ? -15.172 -8.961 -14.742 1 96.38 51 LYS B CA 1
ATOM 1621 C C . LYS B 1 51 ? -15.875 -7.625 -14.961 1 96.38 51 LYS B C 1
ATOM 1623 O O . LYS B 1 51 ? -15.547 -6.891 -15.891 1 96.38 51 LYS B O 1
ATOM 1628 N N . THR B 1 52 ? -16.812 -7.336 -14.117 1 95.38 52 THR B N 1
ATOM 1629 C CA . THR B 1 52 ? -17.562 -6.086 -14.211 1 95.38 52 THR B CA 1
ATOM 1630 C C . THR B 1 52 ? -16.625 -4.887 -14.047 1 95.38 52 THR B C 1
ATOM 1632 O O . THR B 1 52 ? -16.812 -3.865 -14.719 1 95.38 52 THR B O 1
ATOM 1635 N N . LYS B 1 53 ? -15.641 -5.055 -13.25 1 93.25 53 LYS B N 1
ATOM 1636 C CA . LYS B 1 53 ? -14.656 -3.998 -13.016 1 93.25 53 LYS B CA 1
ATOM 1637 C C . LYS B 1 53 ? -13.609 -3.961 -14.125 1 93.25 53 LYS B C 1
ATOM 1639 O O . LYS B 1 53 ? -12.727 -3.104 -14.117 1 93.25 53 LYS B O 1
ATOM 1644 N N . GLU B 1 54 ? -13.672 -4.922 -14.969 1 94.94 54 GLU B N 1
ATOM 1645 C CA . GLU B 1 54 ? -12.805 -5.02 -16.141 1 94.94 54 GLU B CA 1
ATOM 1646 C C . GLU B 1 54 ? -11.367 -5.34 -15.742 1 94.94 54 GLU B C 1
ATOM 1648 O O . GLU B 1 54 ? -10.422 -4.914 -16.422 1 94.94 54 GLU B O 1
ATOM 1653 N N . PHE B 1 55 ? -11.227 -6.031 -14.703 1 96 55 PHE B N 1
ATOM 1654 C CA . PHE B 1 55 ? -9.906 -6.523 -14.312 1 96 55 PHE B CA 1
ATOM 1655 C C . PHE B 1 55 ? -9.602 -7.848 -15 1 96 55 PHE B C 1
ATOM 1657 O O . PHE B 1 55 ? -8.43 -8.203 -15.188 1 96 55 PHE B O 1
ATOM 1664 N N . ILE B 1 56 ? -10.688 -8.586 -15.258 1 97.44 56 ILE B N 1
ATOM 1665 C CA . ILE B 1 56 ? -10.5 -9.859 -15.953 1 97.44 56 ILE B CA 1
ATOM 1666 C C . ILE B 1 56 ? -11.422 -9.922 -17.172 1 97.44 56 ILE B C 1
ATOM 1668 O O . ILE B 1 56 ? -12.398 -9.18 -17.25 1 97.44 56 ILE B O 1
ATOM 1672 N N . ALA B 1 57 ? -11.062 -10.734 -18.047 1 97.44 57 ALA B N 1
ATOM 1673 C CA . ALA B 1 57 ? -11.867 -11.031 -19.219 1 97.44 57 ALA B CA 1
ATOM 1674 C C . ALA B 1 57 ? -12.336 -12.484 -19.219 1 97.44 57 ALA B C 1
ATOM 1676 O O . ALA B 1 57 ? -11.664 -13.359 -18.656 1 97.44 57 ALA B O 1
ATOM 1677 N N . MET B 1 58 ? -13.43 -12.656 -19.781 1 96.81 58 MET B N 1
ATOM 1678 C CA . MET B 1 58 ? -14.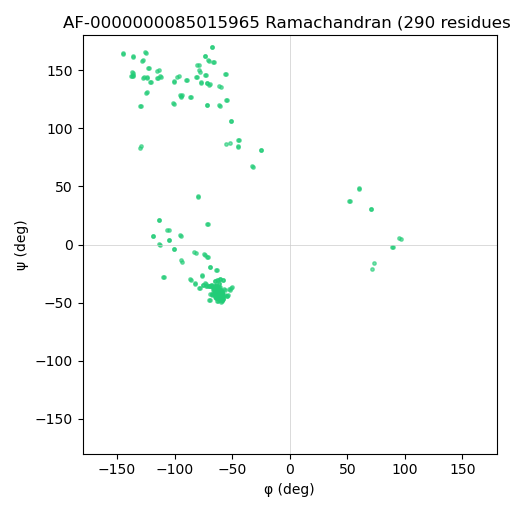016 -13.992 -19.906 1 96.81 58 MET B CA 1
ATOM 1679 C C . MET B 1 58 ? -14.312 -14.328 -21.359 1 96.81 58 MET B C 1
ATOM 1681 O O . MET B 1 58 ? -14.812 -13.484 -22.109 1 96.81 58 MET B O 1
ATOM 1685 N N . GLU B 1 59 ? -13.898 -15.438 -21.734 1 95.19 59 GLU B N 1
ATOM 1686 C CA . GLU B 1 59 ? -14.188 -15.93 -23.094 1 95.19 59 GLU B CA 1
ATOM 1687 C C . GLU B 1 59 ? -14.812 -17.312 -23.047 1 95.19 59 GLU B C 1
ATOM 1689 O O . GLU B 1 59 ? -14.414 -18.156 -22.234 1 95.19 59 GLU B O 1
ATOM 1694 N N . LYS B 1 60 ? -15.719 -17.469 -23.953 1 93.88 60 LYS B N 1
ATOM 1695 C CA . LYS B 1 60 ? -16.359 -18.766 -24.078 1 93.88 60 LYS B CA 1
ATOM 1696 C C . LYS B 1 60 ? -15.766 -19.562 -25.234 1 93.88 60 LYS B C 1
ATOM 1698 O O . LYS B 1 60 ? -15.781 -19.109 -26.375 1 93.88 60 LYS B O 1
ATOM 1703 N N . ILE B 1 61 ? -15.234 -20.703 -24.969 1 93.44 61 ILE B N 1
ATOM 1704 C CA . ILE B 1 61 ? -14.664 -21.594 -25.969 1 93.44 61 ILE B CA 1
ATOM 1705 C C . ILE B 1 61 ? -15.234 -23 -25.797 1 93.44 61 ILE B C 1
ATOM 1707 O O . ILE B 1 61 ? -15.016 -23.641 -24.766 1 93.44 61 ILE B O 1
ATOM 1711 N N . GLU B 1 62 ? -15.883 -23.453 -26.797 1 93 62 GLU B N 1
ATOM 1712 C CA . GLU B 1 62 ? -16.453 -24.797 -26.812 1 93 62 GLU B CA 1
ATOM 1713 C C . GLU B 1 62 ? -17.312 -25.047 -25.578 1 93 62 GLU B C 1
ATOM 1715 O O . GLU B 1 62 ? -17.156 -26.062 -24.891 1 93 62 GLU B O 1
ATOM 1720 N N . GLY B 1 63 ? -18.047 -24.094 -25.094 1 91.19 63 GLY B N 1
ATOM 1721 C CA . GLY B 1 63 ? -19.016 -24.25 -24.016 1 91.19 63 GLY B CA 1
ATOM 1722 C C . GLY B 1 63 ? -18.422 -24.047 -22.641 1 91.19 63 GLY B C 1
ATOM 1723 O O . GLY B 1 63 ? -19.125 -24.125 -21.641 1 91.19 63 GLY B O 1
ATOM 1724 N N . LYS B 1 64 ? -17.094 -23.797 -22.656 1 92.19 64 LYS B N 1
ATOM 1725 C CA . LYS B 1 64 ? -16.422 -23.578 -21.375 1 92.19 64 LYS B CA 1
ATOM 1726 C C . LYS B 1 64 ? -15.945 -22.141 -21.25 1 92.19 64 LYS B C 1
ATOM 1728 O O . LYS B 1 64 ? -15.555 -21.516 -22.234 1 92.19 64 LYS B O 1
ATOM 1733 N N . PHE B 1 65 ? -16.016 -21.656 -20.016 1 95 65 PHE B N 1
ATOM 1734 C CA . PHE B 1 65 ? -15.602 -20.281 -19.75 1 95 65 PHE B CA 1
ATOM 1735 C C . PHE B 1 65 ? -14.148 -20.234 -19.297 1 95 65 PHE B C 1
ATOM 1737 O O . PHE B 1 65 ? -13.758 -20.969 -18.375 1 95 65 PHE B O 1
ATOM 1744 N N . TYR B 1 66 ? -13.406 -19.406 -19.984 1 97.44 66 TYR B N 1
ATOM 1745 C CA . TYR B 1 66 ? -12.008 -19.188 -19.625 1 97.44 66 TYR B CA 1
ATOM 1746 C C . TYR B 1 66 ? -11.789 -17.75 -19.172 1 97.44 66 TYR B C 1
ATOM 1748 O O . TYR B 1 66 ? -12.359 -16.812 -19.734 1 97.44 66 TYR B O 1
ATOM 1756 N N . TYR B 1 67 ? -10.938 -17.578 -18.203 1 97.75 67 TYR B N 1
ATOM 1757 C CA . TYR B 1 67 ? -10.695 -16.266 -17.594 1 97.75 67 TYR B CA 1
ATOM 1758 C C . TYR B 1 67 ? -9.227 -15.875 -17.734 1 97.75 67 TYR B C 1
ATOM 1760 O O . TYR B 1 67 ? -8.336 -16.703 -17.578 1 97.75 67 TYR B O 1
ATOM 1768 N N . ASP B 1 68 ? -9.078 -14.586 -18.031 1 97.69 68 ASP B N 1
ATOM 1769 C CA . ASP B 1 68 ? -7.75 -13.992 -18.125 1 97.69 68 ASP B CA 1
ATOM 1770 C C . ASP B 1 68 ? -7.707 -12.633 -17.422 1 97.69 68 ASP B C 1
ATOM 1772 O O . ASP B 1 68 ? -8.68 -11.883 -17.453 1 97.69 68 ASP B O 1
ATOM 1776 N N . ALA B 1 69 ? -6.5 -12.383 -16.812 1 96.31 69 ALA B N 1
ATOM 1777 C CA . ALA B 1 69 ? -6.305 -11.039 -16.266 1 96.31 69 ALA B CA 1
ATOM 1778 C C . ALA B 1 69 ? -6.184 -10.008 -17.375 1 96.31 69 ALA B C 1
ATOM 1780 O O . ALA B 1 69 ? -5.539 -10.258 -18.406 1 96.31 69 ALA B O 1
ATOM 1781 N N . ARG B 1 70 ? -6.816 -8.875 -17.188 1 96.44 70 ARG B N 1
ATOM 1782 C CA . ARG B 1 70 ? -6.734 -7.793 -18.156 1 96.44 70 ARG B CA 1
ATOM 1783 C C . ARG B 1 70 ? -5.637 -6.805 -17.781 1 96.44 70 ARG B C 1
ATOM 1785 O O . ARG B 1 70 ? -5.234 -5.977 -18.609 1 96.44 70 ARG B O 1
ATOM 1792 N N . ILE B 1 71 ? -5.156 -6.891 -16.609 1 94.12 71 ILE B N 1
ATOM 1793 C CA . ILE B 1 71 ? -4.098 -6.008 -16.125 1 94.12 71 ILE B CA 1
ATOM 1794 C C . ILE B 1 71 ? -2.908 -6.84 -15.656 1 94.12 71 ILE B C 1
ATOM 1796 O O . ILE B 1 71 ? -3.074 -7.977 -15.219 1 94.12 71 ILE B O 1
ATOM 1800 N N . LEU B 1 72 ? -1.758 -6.266 -15.742 1 92.75 72 LEU B N 1
ATOM 1801 C CA . LEU B 1 72 ? -0.561 -6.934 -15.242 1 92.75 72 LEU B CA 1
ATOM 1802 C C . LEU B 1 72 ? -0.441 -6.766 -13.727 1 92.75 72 LEU B C 1
ATOM 1804 O O . LEU B 1 72 ? -0.833 -5.73 -13.18 1 92.75 72 LEU B O 1
ATOM 1808 N N . GLU B 1 73 ? 0.058 -7.793 -13.094 1 91.25 73 GLU B N 1
ATOM 1809 C CA . GLU B 1 73 ? 0.296 -7.707 -11.656 1 91.25 73 GLU B CA 1
ATOM 1810 C C . GLU B 1 73 ? 1.163 -6.5 -11.312 1 91.25 73 GLU B C 1
ATOM 1812 O O . GLU B 1 73 ? 0.851 -5.75 -10.383 1 91.25 73 GLU B O 1
ATOM 1817 N N . ALA B 1 74 ? 2.219 -6.273 -12.07 1 90.44 74 ALA B N 1
ATOM 1818 C CA . ALA B 1 74 ? 3.154 -5.18 -11.82 1 90.44 74 ALA B CA 1
ATOM 1819 C C . ALA B 1 74 ? 2.445 -3.83 -11.875 1 90.44 74 ALA B C 1
ATOM 1821 O O . ALA B 1 74 ? 2.75 -2.93 -11.094 1 90.44 74 ALA B O 1
ATOM 1822 N N . ASP B 1 75 ? 1.562 -3.676 -12.797 1 91.38 75 ASP B N 1
ATOM 1823 C CA . ASP B 1 75 ? 0.814 -2.43 -12.938 1 91.38 75 ASP B CA 1
ATOM 1824 C C . ASP B 1 75 ? -0.087 -2.189 -11.727 1 91.38 75 ASP B C 1
ATOM 1826 O O . ASP B 1 75 ? -0.179 -1.066 -11.227 1 91.38 75 ASP B O 1
ATOM 1830 N N . HIS B 1 76 ? -0.727 -3.23 -11.359 1 90.44 76 HIS B N 1
ATOM 1831 C CA . HIS B 1 76 ? -1.604 -3.105 -10.203 1 90.44 76 HIS B CA 1
ATOM 1832 C C . HIS B 1 76 ? -0.81 -2.779 -8.945 1 90.44 76 HIS B C 1
ATOM 1834 O O . HIS B 1 76 ? -1.242 -1.962 -8.125 1 90.44 76 HIS B O 1
ATOM 1840 N N . LEU B 1 77 ? 0.315 -3.402 -8.773 1 92 77 LEU B N 1
ATOM 1841 C CA . LEU B 1 77 ? 1.183 -3.133 -7.629 1 92 77 LEU B CA 1
ATOM 1842 C C . LEU B 1 77 ? 1.66 -1.685 -7.641 1 92 77 LEU B C 1
ATOM 1844 O O . LEU B 1 77 ? 1.662 -1.021 -6.602 1 92 77 LEU B O 1
ATOM 1848 N N . GLU B 1 78 ? 1.982 -1.228 -8.789 1 93.06 78 GLU B N 1
ATOM 1849 C CA . GLU B 1 78 ? 2.443 0.149 -8.938 1 93.06 78 GLU B CA 1
ATOM 1850 C C . GLU B 1 78 ? 1.364 1.142 -8.516 1 93.06 78 GLU B C 1
ATOM 1852 O O . GLU B 1 78 ? 1.636 2.08 -7.766 1 93.06 78 GLU B O 1
ATOM 1857 N N . SER B 1 79 ? 0.193 0.892 -9.008 1 91.5 79 SER B N 1
ATOM 1858 C CA . SER B 1 79 ? -0.911 1.773 -8.641 1 91.5 79 SER B CA 1
ATOM 1859 C C . SER B 1 79 ? -1.163 1.749 -7.141 1 91.5 79 SER B C 1
ATOM 1861 O O . SER B 1 79 ? -1.46 2.783 -6.539 1 91.5 79 SER B O 1
ATOM 1863 N N . THR B 1 80 ? -0.986 0.58 -6.582 1 90.38 80 THR B N 1
ATOM 1864 C CA . THR B 1 80 ? -1.268 0.392 -5.164 1 90.38 80 THR B CA 1
ATOM 1865 C C . THR B 1 80 ? -0.235 1.117 -4.305 1 90.38 80 THR B C 1
ATOM 1867 O O . THR B 1 80 ? -0.592 1.86 -3.391 1 90.38 80 THR B O 1
ATOM 1870 N N . TRP B 1 81 ? 1.032 0.959 -4.59 1 93.38 81 TRP B N 1
ATOM 1871 C CA . TRP B 1 81 ? 2.025 1.596 -3.73 1 93.38 81 TRP B CA 1
ATOM 1872 C C . TRP B 1 81 ? 2.105 3.094 -4.008 1 93.38 81 TRP B C 1
ATOM 1874 O O . TRP B 1 81 ? 2.434 3.879 -3.113 1 93.38 81 TRP B O 1
ATOM 1884 N N . GLN B 1 82 ? 1.762 3.527 -5.242 1 93.38 82 GLN B N 1
ATOM 1885 C CA . GLN B 1 82 ? 1.68 4.961 -5.508 1 93.38 82 GLN B CA 1
ATOM 1886 C C . GLN B 1 82 ? 0.594 5.617 -4.656 1 93.38 82 GLN B C 1
ATOM 1888 O O . GLN B 1 82 ? 0.782 6.723 -4.145 1 93.38 82 GLN B O 1
ATOM 1893 N N . ALA B 1 83 ? -0.479 4.895 -4.598 1 89 83 ALA B N 1
ATOM 1894 C CA . ALA B 1 83 ? -1.55 5.41 -3.748 1 89 83 ALA B CA 1
ATOM 1895 C C . ALA B 1 83 ? -1.098 5.508 -2.293 1 89 83 ALA B C 1
ATOM 1897 O O . ALA B 1 83 ? -1.409 6.48 -1.603 1 89 83 ALA B O 1
ATOM 1898 N N . LEU B 1 84 ? -0.359 4.543 -1.799 1 90.88 84 LEU B N 1
ATOM 1899 C CA . LEU B 1 84 ? 0.213 4.551 -0.457 1 90.88 84 LEU B CA 1
ATOM 1900 C C . LEU B 1 84 ? 1.123 5.762 -0.262 1 90.88 84 LEU B C 1
ATOM 1902 O O . LEU B 1 84 ? 1.023 6.461 0.748 1 90.88 84 LEU B O 1
ATOM 1906 N N . PHE B 1 85 ? 1.943 6.094 -1.251 1 92.38 85 PHE B N 1
ATOM 1907 C CA . PHE B 1 85 ? 2.885 7.207 -1.197 1 92.38 85 PHE B CA 1
ATOM 1908 C C . PHE B 1 85 ? 2.15 8.539 -1.239 1 92.38 85 PHE B C 1
ATOM 1910 O O . PHE B 1 85 ? 2.562 9.508 -0.588 1 92.38 85 PHE B O 1
ATOM 1917 N N . ASP B 1 86 ? 1.107 8.531 -1.973 1 88.44 86 ASP B N 1
ATOM 1918 C CA . ASP B 1 86 ? 0.344 9.766 -2.125 1 88.44 86 ASP B CA 1
ATOM 1919 C C . ASP B 1 86 ? -0.362 10.141 -0.823 1 88.44 86 ASP B C 1
ATOM 1921 O O . ASP B 1 86 ? -0.747 11.289 -0.628 1 88.44 86 ASP B O 1
ATOM 1925 N N . ASN B 1 87 ? -0.483 9.148 -0.009 1 85.12 87 ASN B N 1
ATOM 1926 C CA . ASN B 1 87 ? -1.266 9.352 1.205 1 85.12 87 ASN B CA 1
ATOM 1927 C C . ASN B 1 87 ? -0.38 9.75 2.383 1 85.12 87 ASN B C 1
ATOM 1929 O O . ASN B 1 87 ? -0.853 9.836 3.518 1 85.12 87 ASN B O 1
ATOM 1933 N N . ILE B 1 88 ? 0.905 10.008 2.172 1 90.31 88 ILE B N 1
ATOM 1934 C CA . ILE B 1 88 ? 1.797 10.484 3.223 1 90.31 88 ILE B CA 1
ATOM 1935 C C . ILE B 1 88 ? 2.676 11.609 2.684 1 90.31 88 ILE B C 1
ATOM 1937 O O . ILE B 1 88 ? 2.764 11.812 1.469 1 90.31 88 ILE B O 1
ATOM 1941 N N . CYS B 1 89 ? 3.252 12.398 3.633 1 90.62 89 CYS B N 1
ATOM 1942 C CA . CYS B 1 89 ? 4.195 13.43 3.217 1 90.62 89 CYS B CA 1
ATOM 1943 C C . CYS B 1 89 ? 5.387 12.82 2.492 1 90.62 89 CYS B C 1
ATOM 1945 O O . CYS B 1 89 ? 5.941 11.812 2.938 1 90.62 89 CYS B O 1
ATOM 1947 N N . ASN B 1 90 ? 5.789 13.414 1.399 1 92.31 90 ASN B N 1
ATOM 1948 C CA . ASN B 1 90 ? 6.867 12.859 0.59 1 92.31 90 ASN B CA 1
ATOM 1949 C C . ASN B 1 90 ? 8.188 12.828 1.359 1 92.31 90 ASN B C 1
ATOM 1951 O O . ASN B 1 90 ? 9.07 12.023 1.05 1 92.31 90 ASN B O 1
ATOM 1955 N N . THR B 1 91 ? 8.336 13.625 2.373 1 91.38 91 THR B N 1
ATOM 1956 C CA . THR B 1 91 ? 9.547 13.617 3.182 1 91.38 91 THR B CA 1
ATOM 1957 C C . THR B 1 91 ? 9.633 12.359 4.031 1 91.38 91 THR B C 1
ATOM 1959 O O . THR B 1 91 ? 10.688 12.039 4.582 1 91.38 91 THR B O 1
ATOM 1962 N N . LYS B 1 92 ? 8.562 11.625 4.082 1 92.5 92 LYS B N 1
ATOM 1963 C CA . LYS B 1 92 ? 8.5 10.43 4.922 1 92.5 92 LYS B CA 1
ATOM 1964 C C . LYS B 1 92 ? 8.703 9.164 4.09 1 92.5 92 LYS B C 1
ATOM 1966 O O . LYS B 1 92 ? 8.773 8.062 4.633 1 92.5 92 LYS B O 1
ATOM 1971 N N . HIS B 1 93 ? 8.82 9.242 2.807 1 95.44 93 HIS B N 1
ATOM 1972 C CA . HIS B 1 93 ? 8.969 8.086 1.931 1 95.44 93 HIS B CA 1
ATOM 1973 C C . HIS B 1 93 ? 10.195 7.266 2.312 1 95.44 93 HIS B C 1
ATOM 1975 O O . HIS B 1 93 ? 10.141 6.035 2.34 1 95.44 93 HIS B O 1
ATOM 1981 N N . GLY B 1 94 ? 11.305 7.965 2.576 1 95.25 94 GLY B N 1
ATOM 1982 C CA . GLY B 1 94 ? 12.516 7.262 2.971 1 95.25 94 GLY B CA 1
ATOM 1983 C C . GLY B 1 94 ? 12.336 6.406 4.207 1 95.25 94 GLY B C 1
ATOM 1984 O O . GLY B 1 94 ? 12.734 5.238 4.223 1 95.25 94 GLY B O 1
ATOM 1985 N N . ASP B 1 95 ? 11.703 7.008 5.227 1 94.94 95 ASP B N 1
ATOM 1986 C CA . ASP B 1 95 ? 11.469 6.281 6.473 1 94.94 95 ASP B CA 1
ATOM 1987 C C . ASP B 1 95 ? 10.578 5.062 6.238 1 94.94 95 ASP B C 1
ATOM 1989 O O . ASP B 1 95 ? 10.789 4.012 6.848 1 94.94 95 ASP B O 1
ATOM 1993 N N . LEU B 1 96 ? 9.602 5.23 5.453 1 96.38 96 LEU B N 1
ATOM 1994 C CA . LEU B 1 96 ? 8.695 4.137 5.129 1 96.38 96 LEU B CA 1
ATOM 1995 C C . LEU B 1 96 ? 9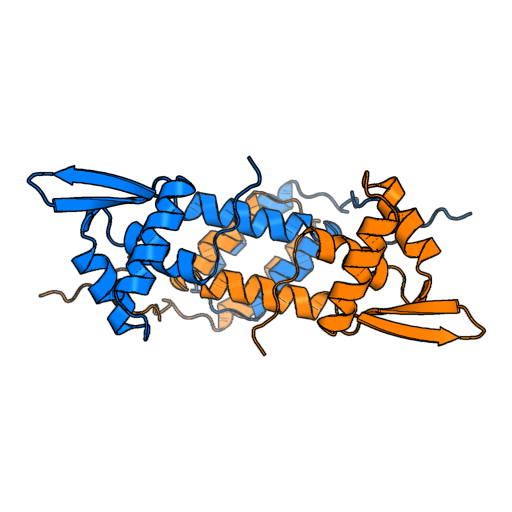.453 2.977 4.488 1 96.38 96 LEU B C 1
ATOM 1997 O O . LEU B 1 96 ? 9.305 1.826 4.91 1 96.38 96 LEU B O 1
ATOM 2001 N N . LEU B 1 97 ? 10.273 3.242 3.494 1 97.69 97 LEU B N 1
ATOM 2002 C CA . LEU B 1 97 ? 11.047 2.207 2.811 1 97.69 97 LEU B CA 1
ATOM 2003 C C . LEU B 1 97 ? 12.016 1.526 3.773 1 97.69 97 LEU B C 1
ATOM 2005 O O . LEU B 1 97 ? 12.211 0.311 3.709 1 97.69 97 LEU B O 1
ATOM 2009 N N . ILE B 1 98 ? 12.609 2.32 4.617 1 97.12 98 ILE B N 1
ATOM 2010 C CA . ILE B 1 98 ? 13.523 1.771 5.609 1 97.12 98 ILE B CA 1
ATOM 2011 C C . ILE B 1 98 ? 12.789 0.756 6.484 1 97.12 98 ILE B C 1
ATOM 2013 O O . ILE B 1 98 ? 13.297 -0.344 6.723 1 97.12 98 ILE B O 1
ATOM 2017 N N . SER B 1 99 ? 11.617 1.145 6.93 1 96.75 99 SER B N 1
ATOM 2018 C CA . SER B 1 99 ? 10.828 0.236 7.754 1 96.75 99 SER B CA 1
ATOM 2019 C C . SER B 1 99 ? 10.508 -1.057 7.008 1 96.75 99 SER B C 1
ATOM 2021 O O . SER B 1 99 ? 10.578 -2.145 7.586 1 96.75 99 SER B O 1
ATOM 2023 N N . MET B 1 100 ? 10.164 -1.019 5.738 1 97.31 100 MET B N 1
ATOM 2024 C CA . MET B 1 100 ? 9.859 -2.182 4.91 1 97.31 100 MET B CA 1
ATOM 2025 C C . MET B 1 100 ? 11.078 -3.098 4.789 1 97.31 100 MET B C 1
ATOM 2027 O O . MET B 1 100 ? 10.953 -4.32 4.902 1 97.31 100 MET B O 1
ATOM 2031 N N . ILE B 1 101 ? 12.227 -2.5 4.566 1 96.94 101 ILE B N 1
ATOM 2032 C CA . ILE B 1 101 ? 13.445 -3.281 4.402 1 96.94 101 ILE B CA 1
ATOM 2033 C C . ILE B 1 101 ? 13.812 -3.951 5.727 1 96.94 101 ILE B C 1
ATOM 2035 O O . ILE B 1 101 ? 14.141 -5.137 5.758 1 96.94 101 ILE B O 1
ATOM 2039 N N . GLU B 1 102 ? 13.695 -3.234 6.801 1 95.62 102 GLU B N 1
ATOM 2040 C CA . GLU B 1 102 ? 14.062 -3.756 8.109 1 95.62 102 GLU B CA 1
ATOM 2041 C C . GLU B 1 102 ? 13.164 -4.918 8.516 1 95.62 102 GLU B C 1
ATOM 2043 O O . GLU B 1 102 ? 13.625 -5.875 9.148 1 95.62 102 GLU B O 1
ATOM 2048 N N . ARG B 1 103 ? 12.008 -4.891 8.109 1 93.88 103 ARG B N 1
ATOM 2049 C CA . ARG B 1 103 ? 11.031 -5.82 8.672 1 93.88 103 ARG B CA 1
ATOM 2050 C C . ARG B 1 103 ? 10.727 -6.949 7.695 1 93.88 103 ARG B C 1
ATOM 2052 O O . ARG B 1 103 ? 9.875 -7.805 7.973 1 93.88 103 ARG B O 1
ATOM 2059 N N . SER B 1 104 ? 11.391 -6.984 6.59 1 94.06 104 SER B N 1
ATOM 2060 C CA . SER B 1 104 ? 11.156 -8.047 5.613 1 94.06 104 SER B CA 1
ATOM 2061 C C . SER B 1 104 ? 12.453 -8.766 5.262 1 94.06 104 SER B C 1
ATOM 2063 O O . SER B 1 104 ? 13.539 -8.305 5.613 1 94.06 104 SER B O 1
ATOM 2065 N N . GLN B 1 105 ? 12.25 -9.898 4.641 1 92.81 105 GLN B N 1
ATOM 2066 C CA . GLN B 1 105 ? 13.406 -10.688 4.219 1 92.81 105 GLN B CA 1
ATOM 2067 C C . GLN B 1 105 ? 13.688 -10.492 2.732 1 92.81 105 GLN B C 1
ATOM 2069 O O . GLN B 1 105 ? 12.758 -10.477 1.918 1 92.81 105 GLN B O 1
ATOM 2074 N N . PHE B 1 106 ? 14.977 -10.414 2.418 1 95.88 106 PHE B N 1
ATOM 2075 C CA . PHE B 1 106 ? 15.453 -10.273 1.048 1 95.88 106 PHE B CA 1
ATOM 2076 C C . PHE B 1 106 ? 16.656 -11.172 0.799 1 95.88 106 PHE B C 1
ATOM 2078 O O . PHE B 1 106 ? 17.422 -11.477 1.723 1 95.88 106 PHE B O 1
ATOM 2085 N N . SER B 1 107 ? 16.75 -11.625 -0.437 1 96.25 107 SER B N 1
ATOM 2086 C CA . SER B 1 107 ? 17.953 -12.367 -0.796 1 96.25 107 SER B CA 1
ATOM 2087 C C . SER B 1 107 ? 19.156 -11.445 -0.931 1 96.25 107 SER B C 1
ATOM 2089 O O . SER B 1 107 ? 19 -10.234 -1.074 1 96.25 107 SER B O 1
ATOM 2091 N N . GLN B 1 108 ? 20.312 -12.055 -0.894 1 97.12 108 GLN B N 1
ATOM 2092 C CA . GLN B 1 108 ? 21.531 -11.289 -1.152 1 97.12 108 GLN B CA 1
ATOM 2093 C C . GLN B 1 108 ? 21.469 -10.594 -2.514 1 97.12 108 GLN B C 1
ATOM 2095 O O . GLN B 1 108 ? 21.906 -9.453 -2.658 1 97.12 108 GLN B O 1
ATOM 2100 N N . GLY B 1 109 ? 20.922 -11.305 -3.484 1 96.81 109 GLY B N 1
ATOM 2101 C CA . GLY B 1 109 ? 20.75 -10.727 -4.809 1 96.81 109 GLY B CA 1
ATOM 2102 C C . GLY B 1 109 ? 19.828 -9.523 -4.812 1 96.81 109 GLY B C 1
ATOM 2103 O O . GLY B 1 109 ? 20.109 -8.523 -5.48 1 96.81 109 GLY B O 1
ATOM 2104 N N . ASP B 1 110 ? 18.734 -9.625 -4.078 1 96.75 110 ASP B N 1
ATOM 2105 C CA . ASP B 1 110 ? 17.812 -8.508 -3.963 1 96.75 110 ASP B CA 1
ATOM 2106 C C . ASP B 1 110 ? 18.5 -7.277 -3.383 1 96.75 110 ASP B C 1
ATOM 2108 O O . ASP B 1 110 ? 18.359 -6.172 -3.906 1 96.75 110 ASP B O 1
ATOM 2112 N N . LEU B 1 111 ? 19.219 -7.496 -2.307 1 97.88 111 LEU B N 1
ATOM 2113 C CA . LEU B 1 111 ? 19.875 -6.398 -1.6 1 97.88 111 LEU B CA 1
ATOM 2114 C C . LEU B 1 111 ? 20.953 -5.758 -2.463 1 97.88 111 LEU B C 1
ATOM 2116 O O . LEU B 1 111 ? 21.156 -4.543 -2.414 1 97.88 111 LEU B O 1
ATOM 2120 N N . GLU B 1 112 ? 21.641 -6.555 -3.232 1 97.62 112 GLU B N 1
ATOM 2121 C CA . GLU B 1 112 ? 22.625 -6.016 -4.16 1 97.62 112 GLU B CA 1
ATOM 2122 C C . GLU B 1 112 ? 21.969 -5.121 -5.207 1 97.62 112 GLU B C 1
ATOM 2124 O O . GLU B 1 112 ? 22.453 -4.023 -5.488 1 97.62 112 GLU B O 1
ATOM 2129 N N . ARG B 1 113 ? 20.938 -5.605 -5.785 1 97.62 113 ARG B N 1
ATOM 2130 C CA . ARG B 1 113 ? 20.219 -4.812 -6.781 1 97.62 113 ARG B CA 1
ATOM 2131 C C . ARG B 1 113 ? 19.672 -3.527 -6.168 1 97.62 113 ARG B C 1
ATOM 2133 O O . ARG B 1 113 ? 19.734 -2.465 -6.793 1 97.62 113 ARG B O 1
ATOM 2140 N N . LEU B 1 114 ? 19.125 -3.611 -4.961 1 97.88 114 LEU B N 1
ATOM 2141 C CA . LEU B 1 114 ? 18.641 -2.432 -4.254 1 97.88 114 LEU B CA 1
ATOM 2142 C C . LEU B 1 114 ? 19.766 -1.422 -4.043 1 97.88 114 LEU B C 1
ATOM 2144 O O . LEU B 1 114 ? 19.578 -0.224 -4.27 1 97.88 114 LEU B O 1
ATOM 2148 N N . SER B 1 115 ? 20.906 -1.919 -3.598 1 97.44 115 SER B N 1
ATOM 2149 C CA . SER B 1 115 ? 22.062 -1.055 -3.387 1 97.44 115 SER B CA 1
ATOM 2150 C C . SER B 1 115 ? 22.469 -0.343 -4.676 1 97.44 115 SER B C 1
ATOM 2152 O O . SER B 1 115 ? 22.766 0.852 -4.664 1 97.44 115 SER B O 1
ATOM 2154 N N . GLN B 1 116 ? 22.438 -1.064 -5.758 1 97.62 116 GLN B N 1
ATOM 2155 C CA . GLN B 1 116 ? 22.812 -0.497 -7.051 1 97.62 116 GLN B CA 1
ATOM 2156 C C . GLN B 1 116 ? 21.859 0.626 -7.453 1 97.62 116 GLN B C 1
ATOM 2158 O O . GLN B 1 116 ? 22.297 1.673 -7.938 1 97.62 116 GLN B O 1
ATOM 2163 N N . VAL B 1 117 ? 20.609 0.375 -7.273 1 97.69 117 VAL B N 1
ATOM 2164 C CA . VAL B 1 117 ? 19.609 1.369 -7.645 1 97.69 117 VAL B CA 1
ATOM 2165 C C . VAL B 1 117 ? 19.766 2.609 -6.766 1 97.69 117 VAL B C 1
ATOM 2167 O O . VAL B 1 117 ? 19.625 3.738 -7.25 1 97.69 117 VAL B O 1
ATOM 2170 N N . ILE B 1 118 ? 20.031 2.436 -5.508 1 97.5 118 ILE B N 1
ATOM 2171 C CA . ILE B 1 118 ? 20.234 3.535 -4.566 1 97.5 118 ILE B CA 1
ATOM 2172 C C . ILE B 1 118 ? 21.453 4.355 -4.977 1 97.5 118 ILE B C 1
ATOM 2174 O O . ILE B 1 118 ? 21.406 5.586 -4.969 1 97.5 118 ILE B O 1
ATOM 2178 N N . ASP B 1 119 ? 22.5 3.68 -5.32 1 95.88 119 ASP B N 1
ATOM 2179 C CA . ASP B 1 119 ? 23.719 4.355 -5.75 1 95.88 119 ASP B CA 1
ATOM 2180 C C . ASP B 1 119 ? 23.469 5.195 -7 1 95.88 119 ASP B C 1
ATOM 2182 O O . ASP B 1 119 ? 23.953 6.328 -7.098 1 95.88 119 ASP B O 1
ATOM 2186 N N . LYS B 1 120 ? 22.781 4.633 -7.906 1 96 120 LYS B N 1
ATOM 2187 C CA . LYS B 1 120 ? 22.438 5.352 -9.133 1 96 120 LYS B CA 1
ATOM 2188 C C . LYS B 1 120 ? 21.625 6.602 -8.828 1 96 120 LYS B C 1
ATOM 2190 O O . LYS B 1 120 ? 21.844 7.66 -9.414 1 96 120 LYS B O 1
ATOM 2195 N N . LYS B 1 121 ? 20.75 6.496 -7.898 1 95.25 121 LYS B N 1
ATOM 2196 C CA . LYS B 1 121 ? 19.859 7.598 -7.547 1 95.25 121 LYS B CA 1
ATOM 2197 C C . LYS B 1 121 ? 20.594 8.672 -6.75 1 95.25 121 LYS B C 1
ATOM 2199 O O . LYS B 1 121 ? 20.25 9.852 -6.836 1 95.25 121 LYS B O 1
ATOM 2204 N N . ARG B 1 122 ? 21.5 8.266 -5.941 1 93.69 122 ARG B N 1
ATOM 2205 C CA . ARG B 1 122 ? 22.234 9.18 -5.066 1 93.69 122 ARG B CA 1
ATOM 2206 C C . ARG B 1 122 ? 22.953 10.258 -5.871 1 93.69 122 ARG B C 1
ATOM 2208 O O . ARG B 1 122 ? 23.062 11.398 -5.422 1 93.69 122 ARG B O 1
ATOM 2215 N N . ALA B 1 123 ? 23.359 9.961 -7.043 1 91.5 123 ALA B N 1
ATOM 2216 C CA . ALA B 1 123 ? 24.109 10.875 -7.898 1 91.5 123 ALA B CA 1
ATOM 2217 C C . ALA B 1 123 ? 23.297 12.117 -8.234 1 91.5 123 ALA B C 1
ATOM 2219 O O . ALA B 1 123 ? 23.859 13.203 -8.398 1 91.5 123 ALA B O 1
ATOM 2220 N N . SER B 1 124 ? 22.016 12.039 -8.312 1 93.75 124 SER B N 1
ATOM 2221 C CA . SER B 1 124 ? 21.172 13.148 -8.742 1 93.75 124 SER B CA 1
ATOM 2222 C C . SER B 1 124 ? 20.203 13.562 -7.648 1 93.75 124 SER B C 1
ATOM 2224 O O . SER B 1 124 ? 19.344 14.43 -7.863 1 93.75 124 SER B O 1
ATOM 2226 N N . ALA B 1 125 ? 20.344 13.031 -6.508 1 96.12 125 ALA B N 1
ATOM 2227 C CA . ALA B 1 125 ? 19.375 13.266 -5.438 1 96.12 125 ALA B CA 1
ATOM 2228 C C . ALA B 1 125 ? 19.578 14.641 -4.809 1 96.12 125 ALA B C 1
ATOM 2230 O O . ALA B 1 125 ? 20.719 15.078 -4.617 1 96.12 125 ALA B O 1
ATOM 2231 N N . PRO B 1 126 ? 18.516 15.336 -4.508 1 95.44 126 PRO B N 1
ATOM 2232 C CA . PRO B 1 126 ? 18.625 16.625 -3.826 1 95.44 126 PRO B CA 1
ATOM 2233 C C . PRO B 1 126 ? 19.062 16.5 -2.371 1 95.44 126 PRO B C 1
ATOM 2235 O O . PRO B 1 126 ? 18.953 15.414 -1.784 1 95.44 126 PRO B O 1
ATOM 2238 N N . LEU B 1 127 ? 19.609 17.578 -1.785 1 94.12 127 LEU B N 1
ATOM 2239 C CA . LEU B 1 127 ? 20 17.578 -0.381 1 94.12 127 LEU B CA 1
ATOM 2240 C C . LEU B 1 127 ? 18.781 17.5 0.528 1 94.12 127 LEU B C 1
ATOM 2242 O O . LEU B 1 127 ? 18.812 16.828 1.564 1 94.12 127 LEU B O 1
ATOM 2246 N N . GLU B 1 128 ? 17.734 18.156 0.014 1 91.06 128 GLU B N 1
ATOM 2247 C CA . GLU B 1 128 ? 16.484 18.156 0.781 1 91.06 128 GLU B CA 1
ATOM 2248 C C . GLU B 1 128 ? 15.281 17.938 -0.124 1 91.06 128 GLU B C 1
ATOM 2250 O O . GLU B 1 128 ? 15.289 18.328 -1.29 1 91.06 128 GLU B O 1
ATOM 2255 N N . ILE B 1 129 ? 14.32 17.234 0.435 1 89.62 129 ILE B N 1
ATOM 2256 C CA . ILE B 1 129 ? 13.047 17.047 -0.266 1 89.62 129 ILE B CA 1
ATOM 2257 C C . ILE B 1 129 ? 12.055 18.125 0.179 1 89.62 129 ILE B C 1
ATOM 2259 O O . ILE B 1 129 ? 11.859 18.328 1.378 1 89.62 129 ILE B O 1
ATOM 2263 N N . LYS B 1 130 ? 11.461 18.797 -0.785 1 86.25 130 LYS B N 1
ATOM 2264 C CA . LYS B 1 130 ? 10.414 19.766 -0.484 1 86.25 130 LYS B CA 1
ATOM 2265 C C . LYS B 1 130 ? 9.047 19.094 -0.392 1 86.25 130 LYS B C 1
ATOM 2267 O O . LYS B 1 130 ? 8.656 18.344 -1.292 1 86.25 130 LYS B O 1
ATOM 2272 N N . CYS B 1 131 ? 8.406 19.328 0.685 1 86.56 131 CYS B N 1
ATOM 2273 C CA . CYS B 1 131 ? 7.082 18.734 0.899 1 86.56 131 CYS B CA 1
ATOM 2274 C C . CYS B 1 131 ? 6.043 19.406 0.008 1 86.56 131 CYS B C 1
ATOM 2276 O O . CYS B 1 131 ? 6.066 20.625 -0.177 1 86.56 131 CYS B O 1
ATOM 2278 N N . HIS B 1 132 ? 5.141 18.594 -0.571 1 80.44 132 HIS B N 1
ATOM 2279 C CA . HIS B 1 132 ? 4.078 19.109 -1.424 1 80.44 132 HIS B CA 1
ATOM 2280 C C . HIS B 1 132 ? 2.709 18.891 -0.79 1 80.44 132 HIS B C 1
ATOM 2282 O O . HIS B 1 132 ? 1.689 18.906 -1.484 1 80.44 132 HIS B O 1
ATOM 2288 N N . CYS B 1 133 ? 2.705 18.719 0.45 1 82.25 133 CYS B N 1
ATOM 2289 C CA . CYS B 1 133 ? 1.432 18.469 1.121 1 82.25 133 CYS B CA 1
ATOM 2290 C C . CYS B 1 133 ? 0.613 19.75 1.206 1 82.25 133 CYS B C 1
ATOM 2292 O O . CYS B 1 133 ? 1.172 20.844 1.306 1 82.25 133 CYS B O 1
ATOM 2294 N N . PRO B 1 134 ? -0.7 19.609 1.107 1 74.88 134 PRO B N 1
ATOM 2295 C CA . PRO B 1 134 ? -1.53 20.781 1.421 1 74.88 134 PRO B CA 1
ATOM 2296 C C . PRO B 1 134 ? -1.264 21.344 2.816 1 74.88 134 PRO B C 1
ATOM 2298 O O . PRO B 1 134 ? -0.876 20.594 3.721 1 74.88 134 PRO B O 1
ATOM 2301 N N . GLN B 1 135 ? -1.398 22.688 2.926 1 69.94 135 GLN B N 1
ATOM 2302 C CA . GLN B 1 135 ? -1.14 23.359 4.203 1 69.94 135 GLN B CA 1
ATOM 2303 C C . GLN B 1 135 ? -1.986 22.75 5.316 1 69.94 135 GLN B C 1
ATOM 2305 O O . GLN B 1 135 ? -3.189 22.531 5.145 1 69.94 135 GLN B O 1
ATOM 2310 N N . GLY B 1 136 ? -1.307 22.312 6.352 1 69.38 136 GLY B N 1
ATOM 2311 C CA . GLY B 1 136 ? -2.016 21.828 7.523 1 69.38 136 GLY B CA 1
ATOM 2312 C C . GLY B 1 136 ? -2.184 20.312 7.535 1 69.38 136 GLY B C 1
ATOM 2313 O O . GLY B 1 136 ? -2.83 19.766 8.43 1 69.38 136 GLY B O 1
ATOM 2314 N N . GLN B 1 137 ? -1.624 19.672 6.621 1 73.25 137 GLN B N 1
ATOM 2315 C CA . GLN B 1 137 ? -1.831 18.234 6.57 1 73.25 137 GLN B CA 1
ATOM 2316 C C . GLN B 1 137 ? -0.534 17.484 6.855 1 73.25 137 GLN B C 1
ATOM 2318 O O . GLN B 1 137 ? -0.46 16.266 6.664 1 73.25 137 GLN B O 1
ATOM 2323 N N . CYS B 1 138 ? 0.521 18.141 7.102 1 78.44 138 CYS B N 1
ATOM 2324 C CA . CYS B 1 138 ? 1.755 17.469 7.496 1 78.44 138 CYS B CA 1
ATOM 2325 C C . CYS B 1 138 ? 2.535 18.312 8.5 1 78.44 138 CYS B C 1
ATOM 2327 O O . CYS B 1 138 ? 2.176 19.469 8.766 1 78.44 138 CYS B O 1
ATOM 2329 N N . ARG B 1 139 ? 3.506 17.703 9.188 1 69.81 139 ARG B N 1
ATOM 2330 C CA . ARG B 1 139 ? 4.301 18.359 10.227 1 69.81 139 ARG B CA 1
ATOM 2331 C C . ARG B 1 139 ? 5.715 18.641 9.734 1 69.81 139 ARG B C 1
ATOM 2333 O O . ARG B 1 139 ? 6.641 18.781 10.531 1 69.81 139 ARG B O 1
ATOM 2340 N N . CYS B 1 140 ? 5.91 18.516 8.492 1 67.19 140 CYS B N 1
ATOM 2341 C CA . CYS B 1 140 ? 7.289 18.531 8.016 1 67.19 140 CYS B CA 1
ATOM 2342 C C . CYS B 1 140 ? 7.887 19.922 8.117 1 67.19 140 CYS B C 1
ATOM 2344 O O . CYS B 1 140 ? 9.07 20.125 7.84 1 67.19 140 CYS B O 1
ATOM 2346 N N . GLY B 1 141 ? 7.297 20.891 8.922 1 59.94 141 GLY B N 1
ATOM 2347 C CA . GLY B 1 141 ? 7.848 22.219 9.172 1 59.94 141 GLY B CA 1
ATOM 2348 C C . GLY B 1 141 ? 7.73 23.141 7.98 1 59.94 141 GLY B C 1
ATOM 2349 O O . GLY B 1 141 ? 8.055 24.328 8.078 1 59.94 141 GLY B O 1
ATOM 2350 N N . HIS B 1 142 ? 7.496 22.703 6.898 1 57.41 142 HIS B N 1
ATOM 2351 C CA . HIS B 1 142 ? 7.504 23.688 5.824 1 57.41 142 HIS B CA 1
ATOM 2352 C C . HIS B 1 142 ? 6.438 24.75 6.047 1 57.41 142 HIS B C 1
ATOM 2354 O O . HIS B 1 142 ? 6.586 25.891 5.598 1 57.41 142 HIS B O 1
ATOM 2360 N N . GLY B 1 143 ? 5.273 24.344 6.445 1 46.16 143 GLY B N 1
ATOM 2361 C CA . GLY B 1 143 ? 4.301 25.406 6.59 1 46.16 143 GLY B CA 1
ATOM 2362 C C . GLY B 1 143 ? 4.539 26.266 7.82 1 46.16 143 GLY B C 1
ATOM 2363 O O . GLY B 1 143 ? 3.678 27.062 8.203 1 46.16 143 GLY B O 1
ATOM 2364 N N . LYS B 1 144 ? 5.418 26.047 8.797 1 44.47 144 LYS B N 1
ATOM 2365 C CA . LYS B 1 144 ? 5.609 27.094 9.797 1 44.47 144 LYS B CA 1
ATOM 2366 C C . LYS B 1 144 ? 5.895 28.438 9.133 1 44.47 144 LYS B C 1
ATOM 2368 O O . LYS B 1 144 ? 6.898 28.594 8.438 1 44.47 144 LYS B O 1
ATOM 2373 N N . GLU B 1 145 ? 4.992 29.203 8.789 1 35.72 145 GLU B N 1
ATOM 2374 C CA . GLU B 1 145 ? 5.18 30.656 8.789 1 35.72 145 GLU B CA 1
ATOM 2375 C C . GLU B 1 145 ? 5.871 31.125 10.062 1 35.72 145 GLU B C 1
ATOM 2377 O O . GLU B 1 145 ? 5.426 30.812 11.164 1 35.72 145 GLU B O 1
ATOM 2382 N N . THR B 1 146 ? 7.156 31.094 10.172 1 29.78 146 THR B N 1
ATOM 2383 C CA . THR B 1 146 ? 7.762 32.094 11.055 1 29.78 146 THR B CA 1
ATOM 2384 C C . THR B 1 146 ? 6.957 33.375 11.039 1 29.78 146 THR B C 1
ATOM 2386 O O . THR B 1 146 ? 6.91 34.062 10.023 1 29.78 146 THR B O 1
ATOM 2389 N N . HIS B 1 147 ? 5.734 33.344 11.562 1 25.88 147 HIS B N 1
ATOM 2390 C CA . HIS B 1 147 ? 5.438 34.688 12.031 1 25.88 147 HIS B CA 1
ATOM 2391 C C . HIS B 1 147 ? 6.473 35.156 13.047 1 25.88 147 HIS B C 1
ATOM 2393 O O . HIS B 1 147 ? 7.008 34.375 13.812 1 25.88 147 HIS B O 1
#

InterPro domains:
  IPR005650 BlaI transcriptional regulatory family [PF03965] (6-119)
  IPR005650 BlaI transcriptional regulatory family [PIRSF019455] (2-131)
  IPR014071 Copper transport repressor CopY/TcrY [TIGR02698] (5-133)
  IPR036388 Winged helix-like DNA-binding domain superfamily [G3DSA:1.10.10.10] (1-79)
  IPR036390 Winged helix DNA-binding domain superfamily [SSF46785] (4-121)

Radius of gyration: 22.06 Å; Cα contacts (8 Å, |Δi|>4): 341; chains: 2; bounding box: 47×69×55 Å

Foldseek 3Di:
DPPPDQDPVLVLLVVCCLVPPFDFLVRSCVVCVVVDVDDSVRSVVSVVVCVVVVQKDWDDDPNTITIHGPDHPVVSVVVVVVVVCVLAWVQCVVVVVVVVVVVDDDDPVRVVVVVVVVVVQVVPDDPDDDTPDPQPPDDPPPNPPPD/DPPPDQDPVLVLLVVCCLVPPFDFLVRSCVVCVVVDVDDSVVSVVSVVVCVVVVQKDWDDDPNTITIHGPDHPVVVVVVVVVVVCVLDWVQCVVVVVVVVPVVDDDDPVRVVVVVVVVVVQVVPDDPDDDTPDPPPPDDPPPPPPPD

Secondary structure (DSSP, 8-state):
----PPPHHHHHHHHHHHHS-SEEHHHHHHHHHTTS---HHHHHHHHHHHHHTTSEEEEEETTEEEEEESS-HHHHHHHHHHHHHHTS-GGGHHHHHHHHHHHS---HHHHHHHHHHHHHHHTT--SSPPP-PPTTS--SSTT----/----PPPHHHHHHHHHHHHSSSEEHHHHHHHHHTTS---HHHHHHHHHHHHHTTSEEEEEETTEEEEEESS-HHHHHHHHHHHHHHTS-GGGHHHHHHHHHHHS---HHHHHHHHHHHHHHHTT--SSPPP-PPTTS--SSTT----

pLDDT: mean 88.11, std 14.48, range [25.88, 97.88]

Solvent-accessible surface area (backbone atoms only — not comparable to full-atom values): 16953 Å² total; per-residue (Å²): 126,74,79,77,77,76,49,73,71,49,44,56,54,46,35,30,26,72,45,41,59,67,31,36,66,69,56,54,41,54,47,45,42,75,75,34,98,58,50,66,67,56,52,52,50,47,52,50,51,35,38,74,71,56,45,31,43,77,46,77,55,95,92,39,56,32,33,32,58,65,60,56,68,68,57,53,50,49,56,51,52,49,52,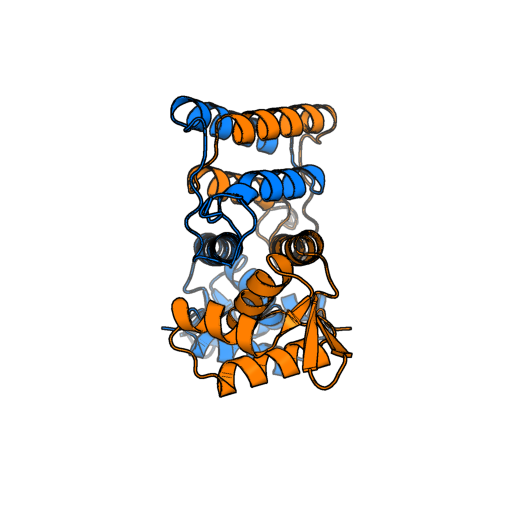56,52,69,72,46,56,58,73,46,50,48,60,52,52,44,51,53,56,73,74,50,82,54,22,38,64,38,44,50,52,43,46,51,52,43,55,63,47,48,77,75,35,41,82,66,65,81,68,80,62,60,73,63,44,53,72,83,59,73,71,61,69,82,120,126,75,78,78,76,74,50,74,70,50,44,55,54,46,34,30,27,71,44,40,59,67,32,36,66,68,58,53,40,55,48,44,41,75,77,35,97,58,51,66,68,56,51,50,50,47,50,51,51,36,36,74,70,56,44,31,44,78,46,79,55,96,92,38,57,30,34,32,59,65,60,56,70,70,58,54,50,49,56,51,54,49,52,58,52,68,72,46,58,57,72,46,50,48,60,52,53,43,52,54,56,72,73,47,82,54,22,39,63,39,45,49,53,45,47,52,52,45,56,63,46,49,77,75,34,41,82,65,66,79,69,80,62,61,75,64,43,54,73,84,58,74,75,62,68,83,119

Organism: Streptococcus sanguinis (strain SK36) (NCBI:txid388919)